Protein AF-A0A1A8CKB3-F1 (afdb_monomer_lite)

Organism: Nothobranchius kadleci (NCBI:txid1051664)

Foldseek 3Di:
DDDPPPVDDPPPDQDWDDPPVDVLATKGQDPFLQGRMDHDDDDDPPDDDDDDDDDDDPPPDPDPAAELLCQVPPDDAQAAPVGFGAAQCPDPVNVVVCVPPDFQPPRDRGTRHFHDRNSPNNHTWGWGQDPNDIDIGHHPGGHDDDDLQDDPPPPDDDDDDDPPPDPQDQPDDCVVCNCQRVFAHADDFDQDDPDDDQVNDKDKFLDFFPVDDPPPRIDIWGFDDKAQDNPQDSRGDRPRRGIGTHTPDDDDDDPSGDHHHDDDSVRCSVQLDFPAWDKDKDQDDPDDDPDPPSPDGHRGMDMDTGTRDDPVVVVVVPD

Radius of gyration: 25.33 Å; chains: 1; bounding box: 57×71×56 Å

InterPro domains:
  IPR000001 Kringle [PF00051] (3-45)
  IPR000001 Kringle [PF00051] (65-144)
  IPR000001 Kringle [PS50070] (1-45)
  IPR000001 Kringle [PS50070] (64-144)
  IPR000001 Kringle [SM00130] (1-47)
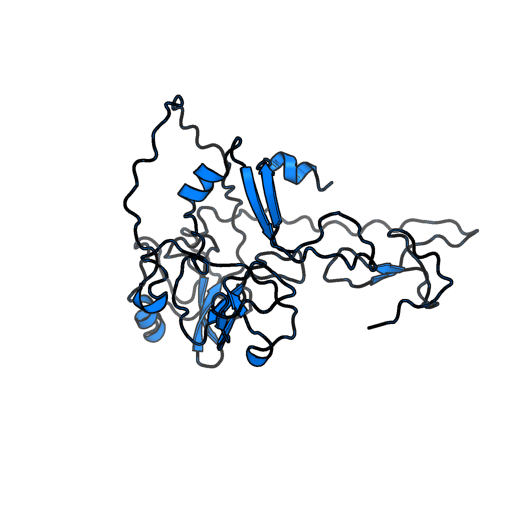  IPR000001 Kringle [SM00130] (63-146)
  IPR000001 Kringle [cd00108] (64-145)
  IPR001254 Serine proteases, trypsin domain [PF00089] (200-317)
  IPR001254 Serine proteases, trypsin domain [PS50240] (109-319)
  IPR001254 Serine proteases, trypsin domain [SM00020] (79-317)
  IPR003966 Prothrombin/thrombin [PR01505] (189-213)
  IPR003966 Prothrombin/thrombin [PR01505] (274-291)
  IPR009003 Peptidase S1, PA clan [SSF50494] (197-317)
  IPR013806 Kringle-like fold [SSF57440] (7-55)
  IPR013806 Kringle-like fold [SSF57440] (63-150)
  IPR018056 Kringle, conserved site [PS00021] (15-28)
  IPR038178 Kringle superfamily [G3DSA:2.40.20.10] (1-52)
  IPR038178 Kringle superfamily [G3DSA:2.40.20.10] (53-151)
  IPR051659 Serine Protease S1 Domain-Containing Protein [PTHR24254] (193-318)

Secondary structure (DSSP, 8-state):
------TT----TT--B-TT--TT--EEE-S-TT-SEEE--PPPTTS---PPPPPPP-------PBSGGGTT------B-TTSPBPPPTTSHHHHHHHTTS---TTS---TT--B-TT--TT--EEEEEETTEEEEEE----BPP--TT----------------------S-TTTTTTTTTSS---------TT--GGG-EEEES-SBTTS--TTT-EEEEEEEEEE-TT-BTTTT-BT--EEEEESSPPPP-SSS-PPPPPPHHHHHHHTSBTBEEEEEES--SS----TT-----SB-EEEEEE---HHHHHHTT-

Sequence (319 aa):
YFNTSAADSNLQENFCRNPDKHPGGPWCFTTDPTVQRETCRVPKCGEDFVPTTLAPERTRAATTCLTSYGVDYTGDKSETMNGYTCLSWSSPEVVALSKDKEFIPEVTLTGSKCRNPDNDPEGPWCFVDVSGNITVDYCDLELCEDPLTGDEETNSQGTERSVQVQNKKLFFSPRSFGQGESGEYSEGSVKLPENFTINDILVRLGKHNRAKFERGIEKIVAIDEIIIHPKYNWKENLNRDVALLHMKRPVTFSNEIHPVCLPSKQVARTLMTNGFKGRVTGWGNLQETWNPAARNLPTVLQQIHLPIVDQEICRQSTS

pLDDT: mean 75.52, std 18.34, range [30.2, 97.56]

Structure (mmCIF, N/CA/C/O backbone):
data_AF-A0A1A8CKB3-F1
#
_entry.id   AF-A0A1A8CKB3-F1
#
loop_
_atom_site.group_PDB
_atom_site.id
_atom_site.type_symbol
_atom_site.label_atom_id
_atom_site.label_alt_id
_atom_site.label_comp_id
_atom_site.label_asym_id
_atom_site.label_entity_id
_atom_site.label_seq_id
_atom_site.pdbx_PDB_ins_code
_atom_site.Cartn_x
_atom_site.Cartn_y
_atom_site.Cartn_z
_atom_site.occupancy
_atom_site.B_iso_or_equiv
_atom_site.auth_seq_id
_atom_site.auth_comp_id
_atom_site.auth_asym_id
_atom_site.auth_atom_id
_atom_site.pdbx_PDB_model_num
ATOM 1 N N . TYR A 1 1 ? 3.635 21.607 -18.354 1.00 30.20 1 TYR A N 1
ATOM 2 C CA . TYR A 1 1 ? 4.581 21.069 -19.350 1.00 30.20 1 TYR A CA 1
ATOM 3 C C . TYR A 1 1 ? 5.316 22.226 -20.004 1.00 30.20 1 TYR A C 1
ATOM 5 O O . TYR A 1 1 ? 4.714 22.919 -20.813 1.00 30.20 1 TYR A O 1
ATOM 13 N N . PHE A 1 2 ? 6.568 22.488 -19.620 1.00 33.78 2 PHE A N 1
ATOM 14 C CA . PHE A 1 2 ? 7.412 23.460 -20.320 1.00 33.78 2 PHE A CA 1
ATOM 15 C C . PHE A 1 2 ? 8.415 22.720 -21.199 1.00 33.78 2 PHE A C 1
ATOM 17 O O . PHE A 1 2 ? 9.020 21.733 -20.790 1.00 33.78 2 PHE A O 1
ATOM 24 N N . ASN A 1 3 ? 8.503 23.191 -22.436 1.00 32.69 3 ASN A N 1
ATOM 25 C CA . ASN A 1 3 ? 9.329 22.660 -23.501 1.00 32.69 3 ASN A CA 1
ATOM 26 C C . ASN A 1 3 ? 10.797 22.989 -23.186 1.00 32.69 3 ASN A C 1
ATOM 28 O O . ASN A 1 3 ? 11.167 24.159 -23.157 1.00 32.69 3 ASN A O 1
ATOM 32 N N . THR A 1 4 ? 11.634 21.978 -22.948 1.00 42.06 4 THR A N 1
ATOM 33 C CA . THR A 1 4 ? 13.089 22.109 -22.720 1.00 42.06 4 THR A CA 1
ATOM 34 C C . THR A 1 4 ? 13.864 22.513 -23.982 1.00 42.06 4 THR A C 1
ATOM 36 O O . THR A 1 4 ? 15.086 22.426 -24.033 1.00 42.06 4 THR A O 1
ATOM 39 N N . SER A 1 5 ? 13.178 23.002 -25.013 1.00 44.00 5 SER A N 1
ATOM 40 C CA . SER A 1 5 ? 13.757 23.440 -26.278 1.00 44.00 5 SER A CA 1
ATOM 41 C C . SER A 1 5 ? 14.287 24.881 -26.225 1.00 44.00 5 SER A C 1
ATOM 43 O O . SER A 1 5 ? 14.020 25.670 -27.131 1.00 44.00 5 SER A O 1
ATOM 45 N N . ALA A 1 6 ? 15.035 25.241 -25.182 1.00 48.09 6 ALA A N 1
ATOM 46 C CA . ALA A 1 6 ? 15.972 26.356 -25.273 1.00 48.09 6 ALA A CA 1
ATOM 47 C C . ALA A 1 6 ? 17.317 25.758 -25.699 1.00 48.09 6 ALA A C 1
ATOM 49 O O . ALA A 1 6 ? 18.083 25.265 -24.877 1.00 48.09 6 ALA A O 1
ATOM 50 N N . ALA A 1 7 ? 17.561 25.745 -27.009 1.00 49.09 7 ALA A N 1
ATOM 51 C CA . ALA A 1 7 ? 18.695 25.097 -27.672 1.00 49.09 7 ALA A CA 1
ATOM 52 C C . ALA A 1 7 ? 20.078 25.721 -27.364 1.00 49.09 7 ALA A C 1
ATOM 54 O O . ALA A 1 7 ? 20.994 25.573 -28.164 1.00 49.09 7 ALA A O 1
ATOM 55 N N . ASP A 1 8 ? 20.236 26.407 -26.229 1.00 48.31 8 ASP A N 1
ATOM 56 C CA . ASP A 1 8 ? 21.469 27.122 -25.871 1.00 48.31 8 ASP A CA 1
ATOM 57 C C . ASP A 1 8 ? 21.779 27.135 -24.360 1.00 48.31 8 ASP A C 1
ATOM 59 O O . ASP A 1 8 ? 22.651 27.860 -23.885 1.00 48.31 8 ASP A O 1
ATOM 63 N N . SER A 1 9 ? 21.065 26.347 -23.550 1.00 52.78 9 SER A N 1
ATOM 64 C CA . SER A 1 9 ? 21.311 26.307 -22.107 1.00 52.78 9 SER A CA 1
ATOM 65 C C . SER A 1 9 ? 22.156 25.089 -21.736 1.00 52.78 9 SER A C 1
ATOM 67 O O . SER A 1 9 ? 21.691 23.955 -21.839 1.00 52.78 9 SER A O 1
ATOM 69 N N . ASN A 1 10 ? 23.383 25.337 -21.270 1.00 62.38 10 ASN A N 1
ATOM 70 C CA . ASN A 1 10 ? 24.303 24.379 -20.644 1.00 62.38 10 ASN A CA 1
ATOM 71 C C . ASN A 1 10 ? 23.732 23.836 -19.305 1.00 62.38 10 ASN A C 1
ATOM 73 O O . ASN A 1 10 ? 24.238 24.115 -18.211 1.00 62.38 10 ASN A O 1
ATOM 77 N N . LEU A 1 11 ? 22.597 23.134 -19.395 1.00 68.75 11 LEU A N 1
ATOM 78 C CA . LEU A 1 11 ? 21.864 22.484 -18.305 1.00 68.75 11 LEU A CA 1
ATOM 79 C C . LEU A 1 11 ? 22.366 21.046 -18.157 1.00 68.75 11 LEU A C 1
ATOM 81 O O . LEU A 1 11 ? 21.654 20.088 -18.446 1.00 68.75 11 LEU A O 1
ATOM 85 N N . GLN A 1 12 ? 23.636 20.919 -17.788 1.00 72.12 12 GLN A N 1
ATOM 86 C CA . GLN A 1 12 ? 24.260 19.644 -17.450 1.00 72.12 12 GLN A CA 1
ATOM 87 C C . GLN A 1 12 ? 24.335 19.496 -15.928 1.00 72.12 12 GLN A C 1
ATOM 89 O O . GLN A 1 12 ? 24.527 20.492 -15.223 1.00 72.12 12 GLN A O 1
ATOM 94 N N . GLU A 1 13 ? 24.219 18.253 -15.457 1.00 77.75 13 GLU A N 1
ATOM 95 C CA . GLU A 1 13 ? 24.222 17.866 -14.040 1.00 77.75 13 GLU A CA 1
ATOM 96 C C . GLU A 1 13 ? 23.081 18.496 -13.210 1.00 77.75 13 GLU A C 1
ATOM 98 O O . GLU A 1 13 ? 22.087 18.989 -13.742 1.00 77.75 13 GLU A O 1
ATOM 103 N N . ASN A 1 14 ? 23.204 18.461 -11.882 1.00 80.19 14 ASN A N 1
ATOM 104 C CA . ASN A 1 14 ? 22.242 18.988 -10.908 1.00 80.19 14 ASN A CA 1
ATOM 105 C C . ASN A 1 14 ? 22.563 20.424 -10.444 1.00 80.19 14 ASN A C 1
ATOM 107 O O . ASN A 1 14 ? 22.142 20.853 -9.368 1.00 80.19 14 ASN A O 1
ATOM 111 N N . PHE A 1 15 ? 23.333 21.182 -11.226 1.00 83.00 15 PHE A N 1
ATOM 112 C CA . PHE A 1 15 ? 23.763 22.517 -10.827 1.00 83.00 15 PHE A CA 1
ATOM 113 C C . PHE A 1 15 ? 22.649 23.567 -10.942 1.00 83.00 15 PHE A C 1
ATOM 115 O O . PHE A 1 15 ? 21.838 23.558 -11.867 1.00 83.00 15 PHE A O 1
ATOM 122 N N . CYS A 1 16 ? 22.697 24.570 -10.067 1.00 84.88 16 CYS A N 1
ATOM 123 C CA . CYS A 1 16 ? 21.807 25.726 -10.119 1.00 84.88 16 CYS A CA 1
ATOM 124 C C . CYS A 1 16 ? 22.004 26.554 -11.393 1.00 84.88 16 CYS A C 1
ATOM 126 O O . CYS A 1 16 ? 23.134 26.891 -11.769 1.00 84.88 16 CYS A O 1
ATOM 128 N N . ARG A 1 17 ? 20.906 26.915 -12.057 1.00 87.44 17 ARG A N 1
ATOM 129 C CA . ARG A 1 17 ? 20.902 27.679 -13.314 1.00 87.44 17 ARG A CA 1
ATOM 130 C C . ARG A 1 17 ? 19.753 28.681 -13.313 1.00 87.44 17 ARG A C 1
ATOM 132 O O . ARG A 1 17 ? 18.830 28.5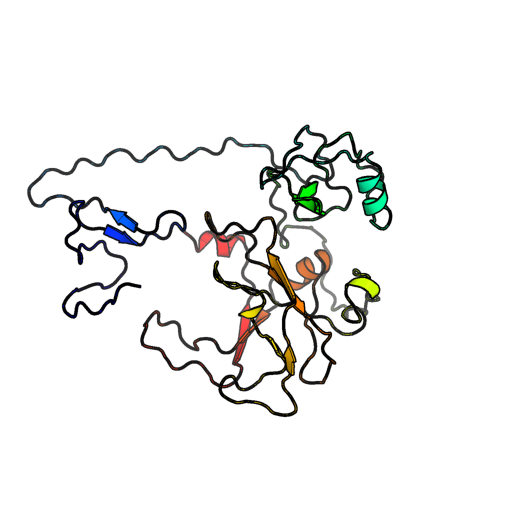70 -12.520 1.00 87.44 17 ARG A O 1
ATOM 139 N N . ASN A 1 18 ? 19.812 29.677 -14.193 1.00 86.75 18 ASN A N 1
ATOM 140 C CA . ASN A 1 18 ? 18.731 30.655 -14.344 1.00 86.75 18 ASN A CA 1
ATOM 141 C C . ASN A 1 18 ? 18.256 30.770 -15.806 1.00 86.75 18 ASN A C 1
ATOM 143 O O . ASN A 1 18 ? 18.416 31.829 -16.418 1.00 86.75 18 ASN A O 1
ATOM 147 N N . PRO A 1 19 ? 17.748 29.680 -16.415 1.00 84.62 19 PRO A N 1
ATOM 148 C CA . PRO A 1 19 ? 17.374 29.682 -17.831 1.00 84.62 19 PRO A CA 1
ATOM 149 C C . PRO A 1 19 ? 16.165 30.584 -18.135 1.00 84.62 19 PRO A C 1
ATOM 151 O O . PRO A 1 19 ? 16.026 31.066 -19.255 1.00 84.62 19 PRO A O 1
ATOM 154 N N . ASP A 1 20 ? 15.308 30.842 -17.145 1.00 82.69 20 ASP A N 1
ATOM 155 C CA . ASP A 1 20 ? 14.079 31.637 -17.246 1.00 82.69 20 ASP A CA 1
ATOM 156 C C . ASP A 1 20 ? 14.255 33.104 -16.814 1.00 82.69 20 ASP A C 1
ATOM 158 O O . ASP A 1 20 ? 13.278 33.851 -16.781 1.00 82.69 20 ASP A O 1
ATOM 162 N N . LYS A 1 21 ? 15.489 33.541 -16.513 1.00 82.25 21 LYS A N 1
ATOM 163 C CA . LYS A 1 21 ? 15.796 34.890 -15.994 1.00 82.25 21 LYS A CA 1
ATOM 164 C C . LYS A 1 21 ? 14.960 35.239 -14.754 1.00 82.25 21 LYS A C 1
ATOM 166 O O . LYS A 1 21 ? 14.527 36.379 -14.582 1.00 82.25 21 LYS A O 1
ATOM 171 N N . HIS A 1 22 ? 14.749 34.255 -13.884 1.00 82.06 22 HIS A N 1
ATOM 172 C CA . HIS A 1 22 ? 14.058 34.407 -12.618 1.00 82.06 22 HIS A CA 1
ATOM 173 C C . HIS A 1 22 ? 14.698 35.529 -11.774 1.00 82.06 22 HIS A C 1
ATOM 175 O O . HIS A 1 22 ? 15.926 35.550 -11.610 1.00 82.06 22 HIS A O 1
ATOM 181 N N . PRO A 1 23 ? 13.898 36.457 -11.209 1.00 79.94 23 PRO A N 1
ATOM 182 C CA . PRO A 1 23 ? 14.408 37.622 -10.479 1.00 79.94 23 PRO A CA 1
ATOM 183 C C . PRO A 1 23 ? 15.108 37.251 -9.164 1.00 79.94 23 PRO A C 1
ATOM 185 O O . PRO A 1 23 ? 15.956 37.997 -8.689 1.00 79.94 23 PRO A O 1
ATOM 188 N N . GLY A 1 24 ? 14.788 36.083 -8.597 1.00 77.31 24 GLY A N 1
ATOM 189 C CA . GLY A 1 24 ? 15.434 35.542 -7.395 1.00 77.31 24 GLY A CA 1
ATOM 190 C C . GLY A 1 24 ? 16.819 34.923 -7.626 1.00 77.31 24 GLY A C 1
ATOM 191 O O . GLY A 1 24 ? 17.408 34.417 -6.679 1.00 77.31 24 GLY A O 1
ATOM 192 N N . GLY A 1 25 ? 17.342 34.946 -8.857 1.00 84.00 25 GLY A N 1
ATOM 193 C CA . GLY A 1 25 ? 18.637 34.355 -9.202 1.00 84.00 25 GLY A CA 1
ATOM 194 C C . GLY A 1 25 ? 18.557 32.882 -9.634 1.00 84.00 25 GLY A C 1
ATOM 195 O O . GLY A 1 25 ? 17.467 32.389 -9.934 1.00 84.00 25 GLY A O 1
ATOM 196 N N . PRO A 1 26 ? 19.710 32.189 -9.734 1.00 87.31 26 PRO A N 1
ATOM 197 C CA . PRO A 1 26 ? 19.777 30.779 -10.118 1.00 87.31 26 PRO A CA 1
ATOM 198 C C . PRO A 1 26 ? 18.984 29.882 -9.175 1.00 87.31 26 PRO A C 1
ATOM 200 O O . PRO A 1 26 ? 18.954 30.119 -7.974 1.00 87.31 26 PRO A O 1
ATOM 203 N N . TRP A 1 27 ? 18.386 28.828 -9.711 1.00 88.94 27 TRP A N 1
ATOM 204 C CA . TRP A 1 27 ? 17.589 27.853 -8.976 1.00 88.94 27 TRP A CA 1
ATOM 205 C C . TRP A 1 27 ? 17.866 26.442 -9.501 1.00 88.94 27 TRP A C 1
ATOM 207 O O . TRP A 1 27 ? 18.466 26.264 -10.567 1.00 88.94 27 TRP A O 1
ATOM 217 N N . CYS A 1 28 ? 17.450 25.434 -8.746 1.00 87.56 28 CYS A N 1
ATOM 218 C CA . CYS A 1 28 ? 17.439 24.042 -9.185 1.00 87.56 28 CYS A CA 1
ATOM 219 C C . CYS A 1 28 ? 16.126 23.367 -8.775 1.00 87.56 28 CYS A C 1
ATOM 221 O O . CYS A 1 28 ? 15.381 23.874 -7.932 1.00 87.56 28 CYS A O 1
ATOM 223 N N . PHE A 1 29 ? 15.826 22.235 -9.411 1.00 85.06 29 PHE A N 1
ATOM 224 C CA . PHE A 1 29 ? 14.832 21.309 -8.876 1.00 85.06 29 PHE A CA 1
ATOM 225 C C . PHE A 1 29 ? 15.413 20.649 -7.629 1.00 85.06 29 PHE A C 1
ATOM 227 O O . PHE A 1 29 ? 16.604 20.329 -7.610 1.00 85.06 29 PHE A O 1
ATOM 234 N N . THR A 1 30 ? 14.590 20.465 -6.603 1.00 78.06 30 THR A N 1
ATOM 235 C CA . THR A 1 30 ? 15.041 19.821 -5.368 1.00 78.06 30 THR A CA 1
ATOM 236 C C . THR A 1 30 ? 14.727 18.325 -5.395 1.00 78.06 30 THR A C 1
ATOM 238 O O . THR A 1 30 ? 13.921 17.856 -6.202 1.00 78.06 30 THR A O 1
ATOM 241 N N . THR A 1 31 ? 15.389 17.566 -4.525 1.00 71.69 31 THR A N 1
ATOM 242 C CA . THR A 1 31 ? 15.053 16.163 -4.247 1.00 71.69 31 THR A CA 1
ATOM 243 C C . THR A 1 31 ? 13.911 16.022 -3.239 1.00 71.69 31 THR A C 1
ATOM 245 O O . THR A 1 31 ? 13.413 14.916 -3.053 1.00 71.69 31 THR A O 1
ATOM 248 N N . ASP A 1 32 ? 13.507 17.116 -2.584 1.00 69.31 32 ASP A N 1
ATOM 249 C CA . ASP A 1 32 ? 12.378 17.159 -1.658 1.00 69.31 32 ASP A CA 1
ATOM 250 C C . ASP A 1 32 ? 11.060 17.156 -2.464 1.00 69.31 32 ASP A C 1
ATOM 252 O O . ASP A 1 32 ? 10.826 18.076 -3.259 1.00 69.31 32 ASP A O 1
ATOM 256 N N . PRO A 1 33 ? 10.174 16.153 -2.286 1.00 62.22 33 PRO A N 1
ATOM 257 C CA . PRO A 1 33 ? 8.926 16.070 -3.044 1.00 62.22 33 PRO A CA 1
ATOM 258 C C . PRO A 1 33 ? 7.969 17.238 -2.762 1.00 62.22 33 PRO A C 1
ATOM 260 O O . PRO A 1 33 ? 7.096 17.528 -3.584 1.00 62.22 33 PRO A O 1
ATOM 263 N N . THR A 1 34 ? 8.122 17.923 -1.625 1.00 63.44 34 THR A N 1
ATOM 264 C CA . THR A 1 34 ? 7.306 19.083 -1.248 1.00 63.44 34 THR A CA 1
ATOM 265 C C . THR A 1 34 ? 7.773 20.382 -1.899 1.00 63.44 34 THR A C 1
ATOM 267 O O . THR A 1 34 ? 6.978 21.315 -2.047 1.00 63.44 34 THR A O 1
ATOM 270 N N . VAL A 1 35 ? 9.036 20.451 -2.336 1.00 72.62 35 VAL A N 1
ATOM 271 C CA . VAL A 1 35 ? 9.644 21.663 -2.891 1.00 72.62 35 VAL A CA 1
ATOM 272 C C . VAL A 1 35 ? 10.070 21.414 -4.328 1.00 72.62 35 VAL A C 1
ATOM 274 O O . VAL A 1 35 ? 11.171 20.966 -4.624 1.00 72.62 35 VAL A O 1
ATOM 277 N N . GLN A 1 36 ? 9.210 21.781 -5.275 1.00 76.31 36 GLN A N 1
ATOM 278 C CA . GLN A 1 36 ? 9.502 21.548 -6.690 1.00 76.31 36 GLN A CA 1
ATOM 279 C C . GLN A 1 36 ? 10.800 22.234 -7.152 1.00 76.31 36 GLN A C 1
ATOM 281 O O . GLN A 1 36 ? 11.574 21.654 -7.908 1.00 76.31 36 GLN A O 1
ATOM 286 N N . ARG A 1 37 ? 11.039 23.476 -6.726 1.00 83.00 37 ARG A N 1
ATOM 287 C CA . ARG A 1 37 ? 12.249 24.236 -7.055 1.00 83.00 37 ARG A CA 1
ATOM 288 C C . ARG A 1 37 ? 12.597 25.200 -5.935 1.00 83.00 37 ARG A C 1
ATOM 290 O O . ARG A 1 37 ? 11.697 25.783 -5.333 1.00 83.00 37 ARG A O 1
ATOM 297 N N . GLU A 1 38 ? 13.884 25.427 -5.733 1.00 85.31 38 GLU A N 1
ATOM 298 C CA . GLU A 1 38 ? 14.389 26.394 -4.761 1.00 85.31 38 GLU A CA 1
ATOM 299 C C . GLU A 1 38 ? 15.487 27.261 -5.387 1.00 85.31 38 GLU A C 1
ATOM 301 O O . GLU A 1 38 ? 16.265 26.808 -6.232 1.00 85.31 38 GLU A O 1
ATOM 306 N N . THR A 1 39 ? 15.535 28.540 -5.004 1.00 85.25 39 THR A N 1
ATOM 307 C CA . THR A 1 39 ? 16.610 29.451 -5.408 1.00 85.25 39 THR A CA 1
ATOM 308 C C . THR A 1 39 ? 17.901 29.110 -4.684 1.00 85.25 39 THR A C 1
ATOM 310 O O . THR A 1 39 ? 17.929 28.971 -3.464 1.00 85.25 39 THR A O 1
ATOM 313 N N . CYS A 1 40 ? 18.994 29.070 -5.425 1.00 83.00 40 CYS A N 1
ATOM 314 C CA . CYS A 1 40 ? 20.302 28.773 -4.889 1.00 83.00 40 CYS A CA 1
ATOM 315 C C . CYS A 1 40 ? 21.000 30.022 -4.368 1.00 83.00 40 CYS A C 1
ATOM 317 O O . CYS A 1 40 ? 20.944 31.103 -4.958 1.00 83.00 40 CYS A O 1
ATOM 319 N N . ARG A 1 41 ? 21.756 29.841 -3.287 1.00 80.12 41 ARG A N 1
ATOM 320 C CA . ARG A 1 41 ? 22.626 30.879 -2.738 1.00 80.12 41 ARG A CA 1
ATOM 321 C C . ARG A 1 41 ? 23.927 30.916 -3.527 1.00 80.12 41 ARG A C 1
ATOM 323 O O . ARG A 1 41 ? 24.891 30.241 -3.186 1.00 80.12 41 ARG A O 1
ATOM 330 N N . VAL A 1 42 ? 23.936 31.695 -4.601 1.00 77.12 42 VAL A N 1
ATOM 331 C CA . VAL A 1 42 ? 25.141 31.935 -5.401 1.00 77.12 42 VAL A CA 1
ATOM 332 C C . VAL A 1 42 ? 25.737 33.282 -4.983 1.00 77.12 42 VAL A C 1
ATOM 334 O O . VAL A 1 42 ? 25.025 34.288 -5.060 1.00 77.12 42 VAL A O 1
ATOM 337 N N . PRO A 1 43 ? 27.006 33.333 -4.533 1.00 75.56 43 PRO A N 1
ATOM 338 C CA . PRO A 1 43 ? 27.680 34.592 -4.240 1.00 75.56 43 PRO A CA 1
ATOM 339 C C . PRO A 1 43 ? 27.645 35.517 -5.454 1.00 75.56 43 PRO A C 1
ATOM 341 O O . PRO A 1 43 ? 27.877 35.081 -6.586 1.00 75.56 43 PRO A O 1
ATOM 344 N N . LYS A 1 44 ? 27.378 36.803 -5.230 1.00 78.25 44 LYS A N 1
ATOM 345 C CA . LYS A 1 44 ? 27.544 37.795 -6.290 1.00 78.25 44 LYS A CA 1
ATOM 346 C C . LYS A 1 44 ? 29.034 38.018 -6.513 1.00 78.25 44 LYS A C 1
ATOM 348 O O . LYS A 1 44 ? 29.795 38.189 -5.564 1.00 78.25 44 LYS A O 1
ATOM 353 N N . CYS A 1 45 ? 29.456 37.995 -7.772 1.00 80.38 45 CYS A N 1
ATOM 354 C CA . CYS A 1 45 ? 30.855 38.202 -8.123 1.00 80.38 45 CYS A CA 1
ATOM 355 C C . CYS A 1 45 ? 31.340 39.559 -7.589 1.00 80.38 45 CYS A C 1
ATOM 357 O O . CYS A 1 45 ? 30.781 40.590 -7.955 1.00 80.38 45 CYS A O 1
ATOM 359 N N . GLY A 1 46 ? 32.393 39.551 -6.768 1.00 73.94 46 GLY A N 1
ATOM 360 C CA . GLY A 1 46 ? 32.997 40.765 -6.209 1.00 73.94 46 GLY A CA 1
ATOM 361 C C . GLY A 1 46 ? 32.406 41.251 -4.881 1.00 73.94 46 GLY A C 1
ATOM 362 O O . GLY A 1 46 ? 32.808 42.316 -4.425 1.00 73.94 46 GLY A O 1
ATOM 363 N N . GLU A 1 47 ? 31.497 40.496 -4.256 1.00 78.81 47 GLU A N 1
ATOM 364 C CA . GLU A 1 47 ? 30.965 40.785 -2.916 1.00 78.81 47 GLU A CA 1
ATOM 365 C C . GLU A 1 47 ? 31.390 39.706 -1.903 1.00 78.81 47 GLU A C 1
ATOM 367 O O . GLU A 1 47 ? 31.487 38.523 -2.243 1.00 78.81 47 GLU A O 1
ATOM 372 N N . ASP A 1 48 ? 31.619 40.107 -0.648 1.00 64.38 48 ASP A N 1
ATOM 373 C CA . ASP A 1 48 ? 31.931 39.186 0.449 1.00 64.38 48 ASP A CA 1
ATOM 374 C C . ASP A 1 48 ? 30.702 38.333 0.812 1.00 64.38 48 ASP A C 1
ATOM 376 O O . ASP A 1 48 ? 29.606 38.843 1.055 1.00 64.38 48 ASP A O 1
ATOM 380 N N . PHE A 1 49 ? 30.879 37.009 0.864 1.00 60.38 49 PHE A N 1
ATOM 381 C CA . PHE A 1 49 ? 29.810 36.056 1.169 1.00 60.38 49 PHE A CA 1
ATOM 382 C C . PHE A 1 49 ? 29.802 35.686 2.657 1.00 60.38 49 PHE A C 1
ATOM 384 O O . PHE A 1 49 ? 30.749 35.080 3.155 1.00 60.38 49 PHE A O 1
ATOM 391 N N . VAL A 1 50 ? 28.705 35.991 3.358 1.00 56.75 50 VAL A N 1
ATOM 392 C CA . VAL A 1 50 ? 28.468 35.548 4.743 1.00 56.75 50 VAL A CA 1
ATOM 393 C C . VAL A 1 50 ? 27.399 34.448 4.735 1.00 56.75 50 VAL A C 1
ATOM 395 O O . VAL A 1 50 ? 26.247 34.733 4.397 1.00 56.75 50 VAL A O 1
ATOM 398 N N . PRO A 1 51 ? 27.721 33.191 5.096 1.00 53.97 51 PRO A N 1
ATOM 399 C CA . PRO A 1 51 ? 26.719 32.136 5.174 1.00 53.97 51 PRO A CA 1
ATOM 400 C C . PRO A 1 51 ? 25.740 32.423 6.318 1.00 53.97 51 PRO A C 1
ATOM 402 O O . PRO A 1 51 ? 26.148 32.601 7.464 1.00 53.97 51 PRO A O 1
ATOM 405 N N . THR A 1 52 ? 24.436 32.434 6.038 1.00 50.25 52 THR A N 1
ATOM 406 C CA . THR A 1 52 ? 23.423 32.393 7.101 1.00 50.25 52 THR A CA 1
ATOM 407 C C . THR A 1 52 ? 23.459 31.013 7.748 1.00 50.25 52 THR A C 1
ATOM 409 O O . THR A 1 52 ? 23.384 30.006 7.038 1.00 50.25 52 THR A O 1
ATOM 412 N N . THR A 1 53 ? 23.569 30.980 9.076 1.00 52.78 53 THR A N 1
ATOM 413 C CA . THR A 1 53 ? 23.511 29.770 9.904 1.00 52.78 53 THR A CA 1
ATOM 414 C C . THR A 1 53 ? 22.336 28.894 9.491 1.00 52.78 53 THR A C 1
ATOM 416 O O . THR A 1 53 ? 21.211 29.385 9.366 1.00 52.78 53 THR A O 1
ATOM 419 N N . LEU A 1 54 ? 22.630 27.614 9.252 1.00 51.34 54 LEU A N 1
ATOM 420 C CA . LEU A 1 54 ? 21.652 26.574 8.951 1.00 51.34 54 LEU A CA 1
ATOM 421 C C . LEU A 1 54 ? 20.515 26.634 9.978 1.00 51.34 54 LEU A C 1
ATOM 423 O O . LEU A 1 54 ? 20.761 26.844 11.169 1.00 51.34 54 LEU A O 1
ATOM 427 N N . ALA A 1 55 ? 19.277 26.488 9.503 1.00 48.81 55 ALA A N 1
ATOM 428 C CA . ALA A 1 55 ? 18.143 26.302 10.393 1.00 48.81 55 ALA A CA 1
ATOM 429 C C . ALA A 1 55 ? 18.455 25.110 11.313 1.00 48.81 55 ALA A C 1
ATOM 431 O O . ALA A 1 55 ? 18.998 24.115 10.826 1.00 48.81 55 ALA A O 1
ATOM 432 N N . PRO A 1 56 ? 18.170 25.203 12.622 1.00 40.59 56 PRO A N 1
ATOM 433 C CA . PRO A 1 56 ? 18.365 24.072 13.509 1.00 40.59 56 PRO A CA 1
ATOM 434 C C . PRO A 1 56 ? 17.572 22.888 12.958 1.00 40.59 56 PRO A C 1
ATOM 436 O O . PRO A 1 56 ? 16.384 23.025 12.647 1.00 40.59 56 PRO A O 1
ATOM 439 N N . GLU A 1 57 ? 18.234 21.739 12.824 1.00 41.28 57 GLU A N 1
ATOM 440 C CA . GLU A 1 57 ? 17.532 20.477 12.644 1.00 41.28 57 GLU A CA 1
ATOM 441 C C . GLU A 1 57 ? 16.456 20.388 13.723 1.00 41.28 57 GLU A C 1
ATOM 443 O O . GLU A 1 57 ? 16.708 20.662 14.903 1.00 41.28 57 GLU A O 1
ATOM 448 N N . ARG A 1 58 ? 15.236 20.018 13.322 1.00 33.84 58 ARG A N 1
ATOM 449 C CA . ARG A 1 58 ? 14.246 19.555 14.288 1.00 33.84 58 ARG A CA 1
ATOM 450 C C . ARG A 1 58 ? 14.851 18.325 14.950 1.00 33.84 58 ARG A C 1
ATOM 452 O O . ARG A 1 58 ? 14.797 17.235 14.389 1.00 33.84 58 ARG A O 1
ATOM 459 N N . THR A 1 59 ? 15.406 18.497 16.143 1.00 33.41 59 THR A N 1
ATOM 460 C CA . THR A 1 59 ? 15.626 17.396 17.066 1.00 33.41 59 THR A CA 1
ATOM 461 C C . THR A 1 59 ? 14.259 16.771 17.300 1.00 33.41 59 THR A C 1
ATOM 463 O O . THR A 1 59 ? 13.422 17.321 18.018 1.00 33.41 59 THR A O 1
ATOM 466 N N . ARG A 1 60 ? 13.987 15.649 16.618 1.00 44.56 60 ARG A N 1
ATOM 467 C CA . ARG A 1 60 ? 12.886 14.765 16.992 1.00 44.56 60 ARG A CA 1
ATOM 468 C C . ARG A 1 60 ? 13.124 14.452 18.462 1.00 44.56 60 ARG A C 1
ATOM 470 O O . ARG A 1 60 ? 14.137 13.848 18.813 1.00 44.56 60 ARG A O 1
ATOM 477 N N . ALA A 1 61 ? 12.259 14.979 19.325 1.00 40.47 61 ALA A N 1
ATOM 478 C CA . ALA A 1 61 ? 12.234 14.566 20.713 1.00 40.47 61 ALA A CA 1
ATOM 479 C C . ALA A 1 61 ? 12.132 13.040 20.702 1.00 40.47 61 ALA A C 1
ATOM 481 O O . ALA A 1 61 ? 11.366 12.496 19.911 1.00 40.47 61 ALA A O 1
ATOM 482 N N . ALA A 1 62 ? 12.948 12.366 21.508 1.00 44.88 62 ALA A N 1
ATOM 483 C CA . ALA A 1 62 ? 12.898 10.922 21.644 1.00 44.88 62 ALA A CA 1
ATOM 484 C C . ALA A 1 62 ? 11.535 10.533 22.236 1.00 44.88 62 ALA A C 1
ATOM 486 O O . ALA A 1 62 ? 11.379 10.456 23.455 1.00 44.88 62 ALA A O 1
ATOM 487 N N . THR A 1 63 ? 10.526 10.360 21.386 1.00 54.09 63 THR A N 1
ATOM 488 C CA . THR A 1 63 ? 9.300 9.676 21.761 1.00 54.09 63 THR A CA 1
ATOM 489 C C . THR A 1 63 ? 9.656 8.207 21.909 1.00 54.09 63 THR A C 1
ATOM 491 O O . THR A 1 63 ? 10.273 7.605 21.031 1.00 54.09 63 THR A O 1
ATOM 494 N N . THR A 1 64 ? 9.290 7.611 23.035 1.00 75.88 64 THR A N 1
ATOM 495 C CA . THR A 1 64 ? 9.289 6.159 23.172 1.00 75.88 64 THR A CA 1
ATOM 496 C C . THR A 1 64 ? 8.340 5.595 22.109 1.00 75.88 64 THR A C 1
ATOM 498 O O . THR A 1 64 ? 7.143 5.875 22.155 1.00 75.88 64 THR A O 1
ATOM 501 N N . CYS A 1 65 ? 8.866 4.868 21.125 1.00 85.69 65 CYS A N 1
ATOM 502 C CA . CYS A 1 65 ? 8.062 4.237 20.082 1.00 85.69 65 CYS A CA 1
ATOM 503 C C . CYS A 1 65 ? 7.238 3.065 20.649 1.00 85.69 65 CYS A C 1
ATOM 505 O O . CYS A 1 65 ? 7.596 2.472 21.670 1.00 85.69 65 CYS A O 1
ATOM 507 N N . LEU A 1 66 ? 6.125 2.726 19.996 1.00 88.94 66 LEU A N 1
ATOM 508 C CA . LEU A 1 66 ? 5.280 1.591 20.369 1.00 88.94 66 LEU A CA 1
ATOM 509 C C . LEU A 1 66 ? 5.860 0.292 19.803 1.00 88.94 66 LEU A C 1
ATOM 511 O O . LEU A 1 66 ? 6.052 0.157 18.592 1.00 88.94 66 LEU A O 1
ATOM 515 N N . THR A 1 67 ? 6.119 -0.679 20.670 1.00 88.62 67 THR A N 1
ATOM 516 C CA . THR A 1 67 ? 6.548 -2.024 20.269 1.00 88.62 67 THR A CA 1
ATOM 517 C C . THR A 1 67 ? 5.340 -2.878 19.880 1.00 88.62 67 THR A C 1
ATOM 519 O O . THR A 1 67 ? 4.194 -2.463 20.038 1.00 88.62 67 THR A O 1
ATOM 522 N N . SER A 1 68 ? 5.582 -4.075 19.332 1.00 87.00 68 SER A N 1
ATOM 523 C CA . SER A 1 68 ? 4.529 -5.071 19.049 1.00 87.00 68 SER A CA 1
ATOM 524 C C . SER A 1 68 ? 3.338 -4.506 18.264 1.00 87.00 68 SER A C 1
ATOM 526 O O . SER A 1 68 ? 2.185 -4.784 18.583 1.00 87.00 68 SER A O 1
ATOM 528 N N . TYR A 1 69 ? 3.616 -3.632 17.292 1.00 91.62 69 TYR A N 1
ATOM 529 C CA . TYR A 1 69 ? 2.608 -2.945 16.478 1.00 91.62 69 TYR 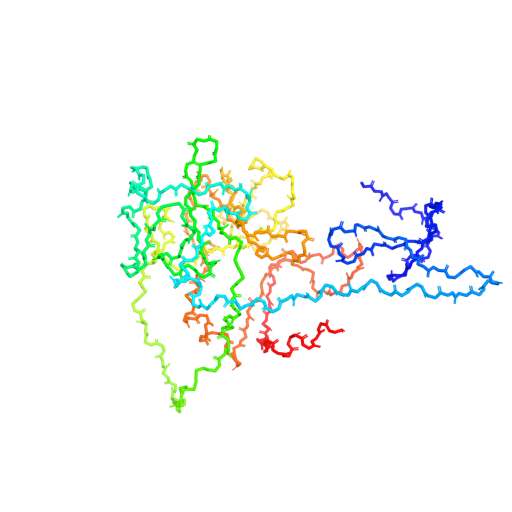A CA 1
ATOM 530 C C . TYR A 1 69 ? 1.545 -2.170 17.282 1.00 91.62 69 TYR A C 1
ATOM 532 O O . TYR A 1 69 ? 0.457 -1.891 16.784 1.00 91.62 69 TYR A O 1
ATOM 540 N N . GLY A 1 70 ? 1.833 -1.802 18.533 1.00 91.12 70 GLY A N 1
ATOM 541 C CA . GLY A 1 70 ? 0.903 -1.081 19.400 1.00 91.12 70 GLY A CA 1
ATOM 542 C C . GLY A 1 70 ? -0.301 -1.907 19.862 1.00 91.12 70 GLY A C 1
ATOM 543 O O . GLY A 1 70 ? -1.337 -1.326 20.181 1.00 91.12 70 GLY A O 1
ATOM 544 N N . VAL A 1 71 ? -0.197 -3.240 19.907 1.00 94.06 71 VAL A N 1
ATOM 545 C CA . VAL A 1 71 ? -1.234 -4.120 20.490 1.00 94.06 71 VAL A CA 1
ATOM 546 C C . VAL A 1 71 ? -1.518 -3.767 21.957 1.00 94.06 71 VAL A C 1
ATOM 548 O O . VAL A 1 71 ? -2.664 -3.789 22.399 1.00 94.06 71 VAL A O 1
ATOM 551 N N . ASP A 1 72 ? -0.487 -3.379 22.704 1.00 91.69 72 ASP A N 1
ATOM 552 C CA . ASP A 1 72 ? -0.551 -2.971 24.111 1.00 91.69 72 ASP A CA 1
ATOM 553 C C . ASP A 1 72 ? -0.865 -1.475 24.309 1.00 91.69 72 ASP A C 1
ATOM 555 O O . ASP A 1 72 ? -0.910 -0.978 25.439 1.00 91.69 72 ASP A O 1
ATOM 559 N N . TYR A 1 73 ? -1.115 -0.737 23.223 1.00 93.75 73 TYR A N 1
ATOM 560 C CA . TYR A 1 73 ? -1.406 0.686 23.291 1.00 93.75 73 TYR A CA 1
ATOM 561 C C . TYR A 1 73 ? -2.738 0.952 24.005 1.00 93.75 73 TYR A C 1
ATOM 563 O O . TYR A 1 73 ? -3.824 0.656 23.502 1.00 93.75 73 TYR A O 1
ATOM 571 N N . THR A 1 74 ? -2.658 1.595 25.170 1.00 93.06 74 THR A N 1
ATOM 572 C CA . THR A 1 74 ? -3.820 1.958 26.003 1.00 93.06 74 THR A CA 1
ATOM 573 C C . THR A 1 74 ? -4.119 3.458 26.024 1.00 93.06 74 THR A C 1
ATOM 575 O O . THR A 1 74 ? -5.023 3.894 26.735 1.00 93.06 74 THR A O 1
ATOM 578 N N . GLY A 1 75 ? -3.404 4.255 25.223 1.00 92.19 75 GLY A N 1
ATOM 579 C CA . GLY A 1 75 ? -3.531 5.711 25.211 1.00 92.19 75 GLY A CA 1
ATOM 580 C C . GLY A 1 75 ? -4.862 6.244 24.664 1.00 92.19 75 GLY A C 1
ATOM 581 O O . GLY A 1 75 ? -5.756 5.502 24.239 1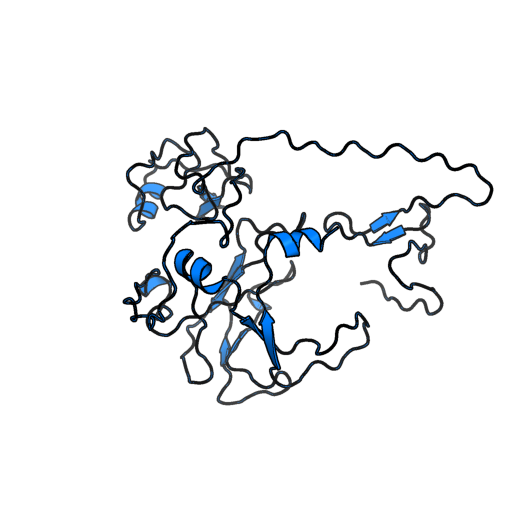.00 92.19 75 GLY A O 1
ATOM 582 N N . ASP A 1 76 ? -4.966 7.575 24.675 1.00 95.19 76 ASP A N 1
ATOM 583 C CA . ASP A 1 76 ? -6.205 8.328 24.459 1.00 95.19 76 ASP A CA 1
ATOM 584 C C . ASP A 1 76 ? -6.427 8.856 23.030 1.00 95.19 76 ASP A C 1
ATOM 586 O O . ASP A 1 76 ? -7.432 9.544 22.797 1.00 95.19 76 ASP A O 1
ATOM 590 N N . LYS A 1 77 ? -5.542 8.546 22.070 1.00 94.81 77 LYS A N 1
ATOM 591 C CA . LYS A 1 77 ? -5.697 8.963 20.665 1.00 94.81 77 LYS A CA 1
ATOM 592 C C . LYS A 1 77 ? -7.036 8.446 20.113 1.00 94.81 77 LYS A C 1
ATOM 594 O O . LYS A 1 77 ? -7.385 7.284 20.310 1.00 94.81 77 LYS A O 1
ATOM 599 N N . SER A 1 78 ? -7.797 9.333 19.474 1.00 96.81 78 SER A N 1
ATOM 600 C CA . SER A 1 78 ? -9.162 9.079 18.960 1.00 96.81 78 SER A CA 1
ATOM 601 C C . SER A 1 78 ? -9.423 9.764 17.611 1.00 96.81 78 SER A C 1
ATOM 603 O O . SER A 1 78 ? -10.565 9.973 17.209 1.00 96.81 78 SER A O 1
ATOM 605 N N . GLU A 1 79 ? -8.339 10.112 16.923 1.00 95.12 79 GLU A N 1
ATOM 606 C CA . GLU A 1 79 ? -8.336 10.746 15.609 1.00 95.12 79 GLU A CA 1
ATOM 607 C C . GLU A 1 79 ? -7.312 10.019 14.736 1.00 95.12 79 GLU A C 1
ATOM 609 O O . GLU A 1 79 ? -6.227 9.664 15.216 1.00 95.12 79 GLU A O 1
ATOM 614 N N . THR A 1 80 ? -7.660 9.777 13.478 1.00 92.06 80 THR A N 1
ATOM 615 C CA . THR A 1 80 ? -6.803 9.074 12.522 1.00 92.06 80 THR A CA 1
ATOM 616 C C . THR A 1 80 ? -5.792 10.014 11.874 1.00 92.06 80 THR A C 1
ATOM 618 O O . THR A 1 80 ? -5.848 11.232 12.041 1.00 92.06 80 THR A O 1
ATOM 621 N N . MET A 1 81 ? -4.837 9.467 11.124 1.00 85.81 81 MET A N 1
ATOM 622 C CA . MET A 1 81 ? -3.841 10.278 10.418 1.00 85.81 81 MET A CA 1
ATOM 623 C C . MET A 1 81 ? -4.446 11.179 9.332 1.00 85.81 81 MET A C 1
ATOM 625 O O . MET A 1 81 ? -3.881 12.223 9.019 1.00 85.81 81 MET A O 1
ATOM 629 N N . ASN A 1 82 ? -5.611 10.803 8.793 1.00 80.81 82 ASN A N 1
ATOM 630 C CA . ASN A 1 82 ? -6.363 11.607 7.829 1.00 80.81 82 ASN A CA 1
ATOM 631 C C . ASN A 1 82 ? -7.341 12.593 8.500 1.00 80.81 82 ASN A C 1
ATOM 633 O O . ASN A 1 82 ? -8.098 13.273 7.808 1.00 80.81 82 ASN A O 1
ATOM 637 N N . GLY A 1 83 ? -7.324 12.692 9.835 1.00 88.44 83 GLY A N 1
ATOM 638 C CA . GLY A 1 83 ? -8.139 13.634 10.606 1.00 88.44 83 GLY A CA 1
ATOM 639 C C . GLY A 1 83 ? -9.578 13.180 10.863 1.00 88.44 83 GLY A C 1
ATOM 640 O O . GLY A 1 83 ? -10.424 13.996 11.230 1.00 88.44 83 GLY A O 1
ATOM 641 N N . TYR A 1 84 ? -9.895 11.897 10.658 1.00 91.75 84 TYR A N 1
ATOM 642 C CA . TYR A 1 84 ? -11.223 11.369 10.960 1.00 91.75 84 TYR A CA 1
ATOM 643 C C . TYR A 1 84 ? -11.348 11.019 12.444 1.00 91.75 84 TYR A C 1
ATOM 645 O O . TYR A 1 84 ? -10.451 10.427 13.045 1.00 91.75 84 TYR A O 1
ATOM 653 N N . THR A 1 85 ? -12.495 11.348 13.038 1.00 96.19 85 THR A N 1
ATOM 654 C CA . THR A 1 85 ? -12.808 10.982 14.423 1.00 96.19 85 THR A CA 1
ATOM 655 C C . THR A 1 85 ? -13.221 9.517 14.504 1.00 96.19 85 THR A C 1
ATOM 657 O O . THR A 1 85 ? -14.111 9.074 13.776 1.00 96.19 85 THR A O 1
ATOM 660 N N . CYS A 1 86 ? -12.623 8.779 15.435 1.00 97.56 86 CYS A N 1
ATOM 661 C CA . CYS A 1 86 ? -12.958 7.382 15.667 1.00 97.56 86 CYS A CA 1
ATOM 662 C C . CYS A 1 86 ? -14.402 7.202 16.167 1.00 97.56 86 CYS A C 1
ATOM 664 O O . CYS A 1 86 ? -14.883 7.928 17.044 1.00 97.56 86 CYS A O 1
ATOM 666 N N . LEU A 1 87 ? -15.070 6.168 15.663 1.00 97.31 87 LEU A N 1
ATOM 667 C CA . LEU A 1 87 ? -16.345 5.673 16.170 1.00 97.31 87 LEU A CA 1
ATOM 668 C C . LEU A 1 87 ? -16.141 4.852 17.450 1.00 97.31 87 LEU A C 1
ATOM 670 O O . LEU A 1 87 ? -15.069 4.301 17.701 1.00 97.31 87 LEU A O 1
ATOM 674 N N . SER A 1 88 ? -17.186 4.773 18.276 1.00 97.31 88 SER A N 1
ATOM 675 C CA . SER A 1 88 ? -17.145 3.980 19.508 1.00 97.31 88 SER A CA 1
ATOM 676 C C . SER A 1 88 ? -17.143 2.485 19.195 1.00 97.31 88 SER A C 1
ATOM 678 O O . SER A 1 88 ? -18.036 2.008 18.499 1.00 97.31 88 SER A O 1
ATOM 680 N N . TRP A 1 89 ? -16.224 1.725 19.792 1.00 96.50 89 TRP A N 1
ATOM 681 C CA . TRP A 1 89 ? -16.157 0.264 19.653 1.00 96.50 89 TRP A CA 1
ATOM 682 C C . TRP A 1 89 ? -17.432 -0.455 20.109 1.00 96.50 89 TRP A C 1
ATOM 684 O O . TRP A 1 89 ? -17.737 -1.547 19.642 1.00 96.50 89 TRP A O 1
ATOM 694 N N . SER A 1 90 ? -18.189 0.168 21.014 1.00 95.75 90 SER A N 1
ATOM 695 C CA . SER A 1 90 ? -19.468 -0.335 21.521 1.00 95.75 90 SER A CA 1
ATOM 696 C C . SER A 1 90 ? -20.688 0.094 20.697 1.00 95.75 90 SER A C 1
ATOM 698 O O . SER A 1 90 ? -21.812 -0.230 21.085 1.00 95.75 90 SER A O 1
ATOM 700 N N . SER A 1 91 ? -20.512 0.844 19.601 1.00 96.62 91 SER A N 1
ATOM 701 C CA . SER A 1 91 ? -21.641 1.243 18.755 1.00 96.62 91 SER A CA 1
ATOM 702 C C . SER A 1 91 ? -22.230 0.021 18.030 1.00 96.62 91 SER A C 1
ATOM 704 O O . SER A 1 91 ? -21.480 -0.890 17.666 1.00 96.62 91 SER A O 1
ATOM 706 N N . PRO A 1 92 ? -23.555 -0.033 17.794 1.00 95.19 92 PRO A N 1
ATOM 707 C CA . PRO A 1 92 ? -24.184 -1.167 17.114 1.00 95.19 92 PRO A CA 1
ATOM 708 C C . PRO A 1 92 ? -23.577 -1.471 15.737 1.00 95.19 92 PRO A C 1
ATOM 710 O O . PRO A 1 92 ? -23.411 -2.635 15.376 1.00 95.19 92 PRO A O 1
ATOM 713 N N . GLU A 1 93 ? -23.225 -0.430 14.985 1.00 94.38 93 GLU A N 1
ATOM 714 C CA . GLU A 1 93 ? -22.633 -0.522 13.652 1.00 94.38 93 GLU A CA 1
ATOM 715 C C . GLU A 1 93 ? -21.234 -1.143 13.708 1.00 94.38 93 GLU A C 1
ATOM 717 O O . GLU A 1 93 ? -20.937 -2.080 12.965 1.00 94.38 93 GLU A O 1
ATOM 722 N N . VAL A 1 94 ? -20.391 -0.674 14.634 1.00 95.00 94 VAL A N 1
ATOM 723 C CA . VAL A 1 94 ? -19.027 -1.184 14.821 1.00 95.00 94 VAL A CA 1
ATOM 724 C C . VAL A 1 94 ? -19.041 -2.626 15.325 1.00 95.00 94 VAL A C 1
ATOM 726 O O . VAL A 1 94 ? -18.291 -3.467 14.823 1.00 95.00 94 VAL A O 1
ATOM 729 N N . VAL A 1 95 ? -19.932 -2.950 16.264 1.00 94.19 95 VAL A N 1
ATOM 730 C CA . VAL A 1 95 ? -20.101 -4.320 16.766 1.00 94.19 95 VAL A CA 1
ATOM 731 C C . VAL A 1 95 ? -20.539 -5.262 15.640 1.00 94.19 95 VAL A C 1
ATOM 733 O O . VAL A 1 95 ? -20.018 -6.372 15.535 1.00 94.19 95 VAL A O 1
ATOM 736 N N . ALA A 1 96 ? -21.446 -4.824 14.761 1.00 93.62 96 ALA A N 1
ATOM 737 C CA . ALA A 1 96 ? -21.872 -5.621 13.614 1.00 93.62 96 ALA A CA 1
ATOM 738 C C . ALA A 1 96 ? -20.723 -5.880 12.622 1.00 93.62 96 ALA A C 1
ATOM 740 O O . ALA A 1 96 ? -20.556 -7.016 12.179 1.00 93.62 96 ALA A O 1
ATOM 741 N N . LEU A 1 97 ? -19.905 -4.864 12.322 1.00 91.62 97 LEU A N 1
ATOM 742 C CA . LEU A 1 97 ? -18.741 -4.978 11.429 1.00 91.62 97 LEU A CA 1
ATOM 743 C C . LEU A 1 97 ? -17.580 -5.788 12.027 1.00 91.62 97 LEU A C 1
ATOM 745 O O . LEU A 1 97 ? -16.731 -6.288 11.291 1.00 91.62 97 LEU A O 1
ATOM 749 N N . SER A 1 98 ? -17.534 -5.923 13.351 1.00 92.62 98 SER A N 1
ATOM 750 C CA . SER A 1 98 ? -16.482 -6.663 14.058 1.00 92.62 98 SER A CA 1
ATOM 751 C C . SER A 1 98 ? -16.786 -8.156 14.213 1.00 92.62 98 SER A C 1
ATOM 753 O O . SER A 1 98 ? -15.911 -8.917 14.608 1.00 92.62 98 SER A O 1
ATOM 755 N N . LYS A 1 99 ? -18.011 -8.599 13.902 1.00 89.12 99 LYS A N 1
ATOM 756 C CA . LYS A 1 99 ? -18.499 -9.951 14.216 1.00 89.12 99 LYS A CA 1
ATOM 757 C C . LYS A 1 99 ? -17.672 -11.087 13.600 1.00 89.12 99 LYS A C 1
ATOM 759 O O . LYS A 1 99 ? -17.511 -12.122 14.238 1.00 89.12 99 LYS A O 1
ATOM 764 N N . ASP A 1 100 ? -17.180 -10.891 12.380 1.00 84.94 100 ASP A N 1
ATOM 765 C CA . ASP A 1 100 ? -16.437 -11.908 11.626 1.00 84.94 100 ASP A CA 1
ATOM 766 C C . ASP A 1 100 ? -14.912 -11.682 11.673 1.00 84.94 100 ASP A C 1
ATOM 768 O O . ASP A 1 100 ? -14.168 -12.336 10.942 1.00 84.94 100 ASP A O 1
ATOM 772 N N . LYS A 1 101 ? -14.436 -10.744 12.506 1.00 86.75 101 LYS A N 1
ATOM 773 C CA . LYS A 1 101 ? -13.009 -10.446 12.668 1.00 86.75 101 LYS A CA 1
ATOM 774 C C . LYS A 1 101 ? -12.411 -11.255 13.822 1.00 86.75 101 LYS A C 1
ATOM 776 O O . LYS A 1 101 ? -13.029 -11.409 14.874 1.00 86.75 101 LYS A O 1
ATOM 781 N N . GLU A 1 102 ? -11.188 -11.747 13.638 1.00 89.44 102 GLU A N 1
ATOM 782 C CA . GLU A 1 102 ? -10.422 -12.416 14.693 1.00 89.44 102 GLU A CA 1
ATOM 783 C C . GLU A 1 102 ? -9.688 -11.365 15.538 1.00 89.44 102 GLU A C 1
ATOM 785 O O . GLU A 1 102 ? -8.644 -10.858 15.137 1.00 89.44 102 GLU A O 1
ATOM 790 N N . PHE A 1 103 ? -10.250 -11.015 16.699 1.00 93.88 103 PHE A N 1
ATOM 791 C CA . PHE A 1 103 ? -9.643 -10.073 17.643 1.00 93.88 103 PHE A CA 1
ATOM 792 C C . PHE A 1 103 ? -9.010 -10.777 18.845 1.00 93.88 103 PHE A C 1
ATOM 794 O O . PHE A 1 103 ? -9.553 -11.747 19.376 1.00 93.88 103 PHE A O 1
ATOM 801 N N . ILE A 1 104 ? -7.881 -10.232 19.294 1.00 92.50 104 ILE A N 1
ATOM 802 C CA . ILE A 1 104 ? -7.136 -10.604 20.493 1.00 92.50 104 ILE A CA 1
ATOM 803 C C . ILE A 1 104 ? -7.987 -10.240 21.720 1.00 92.50 104 ILE A C 1
ATOM 805 O O . ILE A 1 104 ? -8.221 -9.050 21.961 1.00 92.50 104 ILE A O 1
ATOM 809 N N . PRO A 1 105 ? -8.460 -11.225 22.507 1.00 90.62 105 PRO A N 1
ATOM 810 C CA . PRO A 1 105 ? -9.369 -10.981 23.630 1.00 90.62 105 PRO A CA 1
ATOM 811 C C . PRO A 1 105 ? -8.804 -10.059 24.718 1.00 90.62 105 PRO A C 1
ATOM 813 O O . PRO A 1 105 ? -9.564 -9.403 25.428 1.00 90.62 105 PRO A O 1
ATOM 816 N N . GLU A 1 106 ? -7.481 -10.013 24.867 1.00 91.75 106 GLU A N 1
ATOM 817 C CA . GLU A 1 106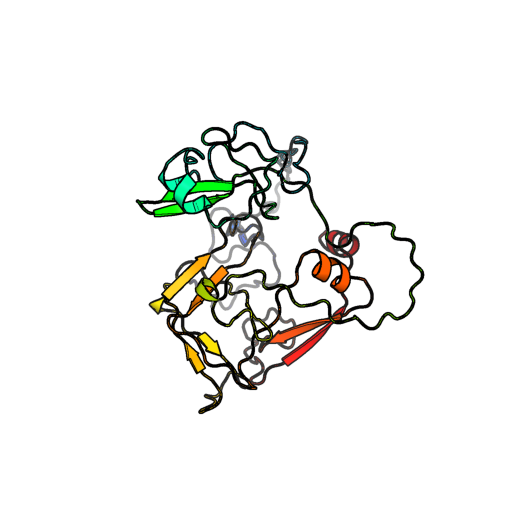 ? -6.777 -9.199 25.857 1.00 91.75 106 GLU A CA 1
ATOM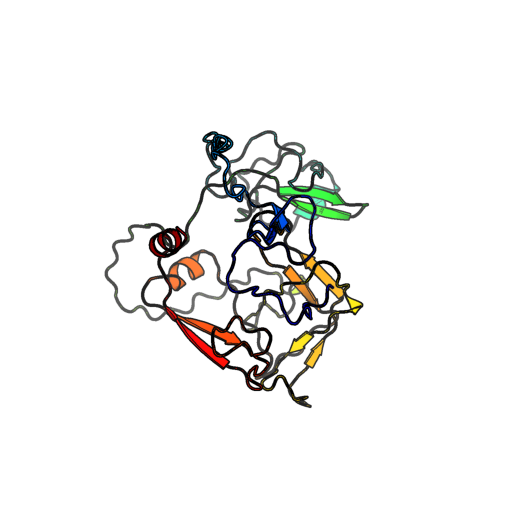 818 C C . GLU A 1 106 ? -6.797 -7.697 25.518 1.00 91.75 106 GLU A C 1
ATOM 820 O O . GLU A 1 106 ? -6.637 -6.856 26.409 1.00 91.75 106 GLU A O 1
ATOM 825 N N . VAL A 1 107 ? -7.021 -7.331 24.250 1.00 92.69 107 VAL A N 1
ATOM 826 C CA . VAL A 1 107 ? -7.045 -5.929 23.819 1.00 92.69 107 VAL A CA 1
ATOM 827 C C . VAL A 1 107 ? -8.360 -5.283 24.241 1.00 92.69 107 VAL A C 1
ATOM 829 O O . VAL A 1 107 ? -9.441 -5.602 23.748 1.00 92.69 107 VAL A O 1
ATOM 832 N N . THR A 1 108 ? -8.276 -4.315 25.154 1.00 92.06 108 THR A N 1
ATOM 833 C CA . THR A 1 108 ? -9.471 -3.632 25.658 1.00 92.06 108 THR A CA 1
ATOM 834 C C . THR A 1 108 ? -9.925 -2.529 24.695 1.00 92.06 108 THR A C 1
ATOM 836 O O . THR A 1 108 ? -9.307 -1.462 24.587 1.00 92.06 108 THR A O 1
ATOM 839 N N . LEU A 1 109 ? -11.054 -2.774 24.031 1.00 92.94 109 LEU A N 1
ATOM 840 C CA . LEU A 1 109 ? -11.706 -1.850 23.101 1.00 92.94 109 LEU A CA 1
ATOM 841 C C . LEU A 1 109 ? -12.572 -0.823 23.853 1.00 92.94 109 LEU A C 1
ATOM 843 O O . LEU A 1 109 ? -13.783 -0.986 24.007 1.00 92.94 109 LEU A O 1
ATOM 847 N N . THR A 1 110 ? -11.941 0.230 24.378 1.00 87.12 110 THR A N 1
ATOM 848 C CA . THR A 1 110 ? -12.620 1.272 25.165 1.00 87.12 110 THR A CA 1
ATOM 849 C C . THR A 1 110 ? -13.019 2.488 24.330 1.00 87.12 110 THR A C 1
ATOM 851 O O . THR A 1 110 ? -12.195 3.090 23.642 1.00 87.12 110 THR A O 1
ATOM 854 N N . GLY A 1 111 ? -14.286 2.903 24.453 1.00 93.38 111 GLY A N 1
ATOM 855 C CA . GLY A 1 111 ? -14.805 4.139 23.857 1.00 93.38 111 GLY A CA 1
ATOM 856 C C . GLY A 1 111 ? -14.509 4.240 22.360 1.00 93.38 111 GLY A C 1
ATOM 857 O O . GLY A 1 111 ? -14.700 3.276 21.630 1.00 93.38 111 GLY A O 1
ATOM 858 N N . SER A 1 112 ? -14.017 5.397 21.921 1.00 96.56 112 SER A N 1
ATOM 859 C CA . SER A 1 112 ? -13.596 5.683 20.544 1.00 96.56 112 SER A CA 1
ATOM 860 C C . SER A 1 112 ? -12.071 5.810 20.408 1.00 96.56 112 SER A C 1
ATOM 862 O O . SER A 1 112 ? -11.564 6.712 19.746 1.00 96.56 112 SER A O 1
ATOM 864 N N . LYS A 1 113 ? -11.301 4.972 21.110 1.00 97.38 113 LYS A N 1
ATOM 865 C CA . LYS A 1 113 ? -9.830 5.061 21.113 1.00 97.38 113 LYS A CA 1
ATOM 866 C C . LYS A 1 113 ? -9.195 4.180 20.039 1.00 97.38 113 LYS A C 1
ATOM 868 O O . LYS A 1 113 ? -9.698 3.096 19.766 1.00 97.38 113 LYS A O 1
ATOM 873 N N . CYS A 1 114 ? -8.059 4.600 19.488 1.00 96.88 114 CYS A N 1
ATOM 874 C CA . CYS A 1 114 ? -7.264 3.787 18.563 1.00 96.88 114 CYS A CA 1
ATOM 875 C C . CYS A 1 114 ? -6.751 2.517 19.253 1.00 96.88 114 CYS A C 1
ATOM 877 O O . CYS A 1 114 ? -6.202 2.600 20.357 1.00 96.88 114 CYS A O 1
ATOM 879 N N . ARG A 1 115 ? -6.904 1.353 18.617 1.00 97.06 115 ARG A N 1
ATOM 880 C CA . ARG A 1 115 ? -6.456 0.049 19.139 1.00 97.06 115 ARG A CA 1
ATOM 881 C C . ARG A 1 115 ? -5.949 -0.832 18.002 1.00 97.06 115 ARG A C 1
ATOM 883 O O . ARG A 1 115 ? -6.296 -0.599 16.852 1.00 97.06 115 ARG A O 1
ATOM 890 N N . ASN A 1 116 ? -5.145 -1.839 18.328 1.00 96.38 116 ASN A N 1
ATOM 891 C CA . ASN A 1 116 ? -4.715 -2.862 17.375 1.00 96.38 116 ASN A CA 1
ATOM 892 C C . ASN A 1 116 ? -5.167 -4.256 17.853 1.00 96.38 116 ASN A C 1
ATOM 894 O O . ASN A 1 116 ? -4.368 -4.999 18.426 1.00 96.38 116 ASN A O 1
ATOM 898 N N . PRO A 1 117 ? -6.463 -4.593 17.722 1.00 96.25 117 PRO A N 1
ATOM 899 C CA . PRO A 1 117 ? -6.992 -5.857 18.220 1.00 96.25 117 PRO A CA 1
ATOM 900 C C . PRO A 1 117 ? -6.642 -7.064 17.346 1.00 96.25 117 PRO A C 1
ATOM 902 O O . PRO A 1 117 ? -6.855 -8.184 17.783 1.00 96.25 117 PRO A O 1
ATOM 905 N N . ASP A 1 118 ? -6.134 -6.874 16.134 1.00 93.19 118 ASP A N 1
ATOM 906 C CA . ASP A 1 118 ? -5.830 -7.927 15.157 1.00 93.19 118 ASP A CA 1
ATOM 907 C C . ASP A 1 118 ? -4.325 -8.090 14.886 1.00 93.19 118 ASP A C 1
ATOM 909 O O . ASP A 1 118 ? -3.931 -8.905 14.051 1.00 93.19 118 ASP A O 1
ATOM 913 N N . ASN A 1 119 ? -3.475 -7.374 15.636 1.00 91.75 119 ASN A N 1
ATOM 914 C CA . ASN A 1 119 ? -2.017 -7.372 15.474 1.00 91.75 119 ASN A CA 1
ATOM 915 C C . ASN A 1 119 ? -1.591 -7.012 14.038 1.00 91.75 119 ASN A C 1
ATOM 917 O O . ASN A 1 119 ? -0.648 -7.586 13.487 1.00 91.75 119 ASN A O 1
ATOM 921 N N . ASP A 1 120 ? -2.300 -6.051 13.442 1.00 90.81 120 ASP A N 1
ATOM 922 C CA . ASP A 1 120 ? -1.975 -5.479 12.142 1.00 90.81 120 ASP A CA 1
ATOM 923 C C . ASP A 1 120 ? -0.586 -4.808 12.206 1.00 90.81 120 ASP A C 1
ATOM 925 O O . ASP A 1 120 ? -0.383 -3.923 13.048 1.00 90.81 120 ASP A O 1
ATOM 929 N N . PRO A 1 121 ? 0.383 -5.190 11.348 1.00 87.56 121 PRO A N 1
ATOM 930 C CA . PRO A 1 121 ? 1.701 -4.559 11.278 1.00 87.56 121 PRO A CA 1
ATOM 931 C C . PRO A 1 121 ? 1.684 -3.057 10.971 1.00 87.56 121 PRO A C 1
ATOM 933 O O . PRO A 1 121 ? 2.656 -2.365 11.279 1.00 87.56 121 PRO A O 1
ATOM 936 N N . GLU A 1 122 ? 0.608 -2.539 10.373 1.00 88.19 122 GLU A N 1
ATOM 937 C CA . GLU A 1 122 ? 0.424 -1.103 10.161 1.00 88.19 122 GLU A CA 1
ATOM 938 C C . GLU A 1 122 ? 0.113 -0.356 11.466 1.00 88.19 122 GLU A C 1
ATOM 940 O O . GLU A 1 122 ? 0.323 0.855 11.537 1.00 88.19 122 GLU A O 1
ATOM 945 N N . GLY A 1 123 ? -0.301 -1.052 12.525 1.00 92.69 123 GLY A N 1
ATOM 946 C CA . GLY A 1 123 ? -0.465 -0.507 13.870 1.00 92.69 123 GLY A CA 1
ATOM 947 C C . GLY A 1 123 ? -1.901 -0.138 14.246 1.00 92.69 123 GLY A C 1
ATOM 948 O O . GLY A 1 123 ? -2.849 -0.583 13.602 1.00 92.69 123 GLY A O 1
ATOM 949 N N . PRO A 1 124 ? -2.093 0.673 15.306 1.00 96.00 124 PRO A N 1
ATOM 950 C CA . PRO A 1 124 ? -3.424 0.956 15.830 1.00 96.00 124 PRO A CA 1
ATOM 951 C C . PRO A 1 124 ? -4.322 1.713 14.849 1.00 96.00 124 PRO A C 1
ATOM 953 O O . PRO A 1 124 ? -3.916 2.694 14.217 1.00 96.00 124 PRO A O 1
ATOM 956 N N . TRP A 1 125 ? -5.578 1.288 14.796 1.00 96.25 125 TRP A N 1
ATOM 957 C CA . TRP A 1 125 ? -6.612 1.799 13.908 1.00 96.25 125 TRP A CA 1
ATOM 958 C C . TRP A 1 125 ? -7.945 1.955 14.649 1.00 96.25 125 TRP A C 1
ATOM 960 O O . TRP A 1 125 ? -8.082 1.606 15.829 1.00 96.25 125 TRP A O 1
ATOM 970 N N . CYS A 1 126 ? -8.933 2.538 13.977 1.00 96.88 126 CYS A N 1
ATOM 971 C CA . CYS A 1 126 ? -10.311 2.592 14.455 1.00 96.88 126 CYS A CA 1
ATOM 972 C C . CYS A 1 126 ? -11.299 2.641 13.281 1.00 96.88 126 CYS A C 1
ATOM 974 O O . CYS A 1 126 ? -10.915 2.875 12.134 1.00 96.88 126 CYS A O 1
ATOM 976 N N . PHE A 1 127 ? -12.582 2.408 13.566 1.00 96.50 127 PHE A N 1
ATOM 977 C CA . PHE A 1 127 ? -13.642 2.628 12.583 1.00 96.50 127 PHE A CA 1
ATOM 978 C C . PHE A 1 127 ? -13.961 4.119 12.457 1.00 96.50 127 PHE A C 1
ATOM 980 O O . PHE A 1 127 ? -14.013 4.824 13.464 1.00 96.50 127 PHE A O 1
ATOM 987 N N . VAL A 1 128 ? -14.218 4.584 11.239 1.00 95.38 128 VAL A N 1
ATOM 988 C CA . VAL A 1 128 ? -14.538 5.979 10.909 1.00 95.38 128 VAL A CA 1
ATOM 989 C C . VAL A 1 128 ? -15.703 6.031 9.925 1.00 95.38 128 VAL A C 1
ATOM 991 O O . VAL A 1 128 ? -15.874 5.119 9.118 1.00 95.38 128 VAL A O 1
ATOM 994 N N . ASP A 1 129 ? -16.505 7.093 9.988 1.00 93.56 129 ASP A N 1
ATOM 995 C CA . ASP A 1 129 ? -17.563 7.364 9.010 1.00 93.56 129 ASP A CA 1
ATOM 996 C C . ASP A 1 129 ? -17.061 8.373 7.972 1.00 93.56 129 ASP A C 1
ATOM 998 O O . ASP A 1 129 ? -16.796 9.538 8.283 1.00 93.56 129 ASP A O 1
ATOM 1002 N N . VAL A 1 130 ? -16.940 7.918 6.727 1.00 89.69 130 VAL A N 1
ATOM 1003 C CA . VAL A 1 130 ? -16.570 8.749 5.586 1.00 89.69 130 VAL A CA 1
ATOM 1004 C C . VAL A 1 130 ? -17.794 8.920 4.699 1.00 89.69 130 VAL A C 1
ATOM 1006 O O . VAL A 1 130 ? -18.083 8.103 3.826 1.00 89.69 130 VAL A O 1
ATOM 1009 N N . SER A 1 131 ? -18.508 10.029 4.902 1.00 89.06 131 SER A N 1
ATOM 1010 C CA . SER A 1 131 ? -19.669 10.414 4.084 1.00 89.06 131 SER A CA 1
ATOM 1011 C C . SER A 1 131 ? -20.790 9.356 4.047 1.00 89.06 131 SER A C 1
ATOM 1013 O O . SER A 1 131 ? -21.399 9.132 3.002 1.00 89.06 131 SER A O 1
ATOM 1015 N N . GLY A 1 132 ? -21.075 8.711 5.181 1.00 87.38 132 GLY A N 1
ATOM 1016 C CA . GLY A 1 132 ? -22.101 7.676 5.339 1.00 87.38 132 GLY A CA 1
ATOM 1017 C C . GLY A 1 132 ? -21.606 6.250 5.092 1.00 87.38 132 GLY A C 1
ATOM 1018 O O . GLY A 1 132 ? -22.407 5.316 5.151 1.00 87.38 132 GLY A O 1
ATOM 1019 N N . ASN A 1 133 ? -20.313 6.065 4.810 1.00 88.56 133 ASN A N 1
ATOM 1020 C CA . ASN A 1 133 ? -19.685 4.756 4.684 1.00 88.56 133 ASN A CA 1
ATOM 1021 C C . ASN A 1 133 ? -18.731 4.509 5.857 1.00 88.56 133 ASN A C 1
ATOM 1023 O O . ASN A 1 133 ? -17.749 5.233 6.025 1.00 88.56 133 ASN A O 1
ATOM 1027 N N . ILE A 1 134 ? -19.005 3.469 6.648 1.00 92.06 134 ILE A N 1
ATOM 1028 C CA . ILE A 1 134 ? -18.157 3.098 7.781 1.00 92.06 134 ILE A CA 1
ATOM 1029 C C . ILE A 1 134 ? -17.016 2.212 7.285 1.00 92.06 134 ILE A C 1
ATOM 1031 O O . ILE A 1 134 ? -17.243 1.121 6.764 1.00 92.06 134 ILE A O 1
ATOM 1035 N N . THR A 1 135 ? -15.787 2.672 7.490 1.00 90.75 135 THR A N 1
ATOM 1036 C CA . THR A 1 135 ? -14.556 1.969 7.112 1.00 90.75 135 THR A CA 1
ATOM 1037 C C . THR A 1 135 ? -13.536 2.014 8.251 1.00 90.75 135 THR A C 1
ATOM 1039 O O . THR A 1 135 ? -13.827 2.521 9.333 1.00 90.75 135 THR A O 1
ATOM 1042 N N . VAL A 1 136 ? -12.352 1.452 8.031 1.00 92.38 136 VAL A N 1
ATOM 1043 C CA . VAL A 1 136 ? -11.204 1.534 8.937 1.00 92.38 136 VAL A CA 1
ATOM 1044 C C . VAL A 1 136 ? -10.228 2.589 8.433 1.00 92.38 136 VAL A C 1
ATOM 1046 O O . VAL A 1 136 ? -9.986 2.684 7.231 1.00 92.38 136 VAL A O 1
ATOM 1049 N N . ASP A 1 137 ? -9.646 3.348 9.357 1.00 92.12 137 ASP A N 1
ATOM 1050 C CA . ASP A 1 137 ? -8.497 4.205 9.080 1.00 92.12 137 ASP A CA 1
ATOM 1051 C C . ASP A 1 137 ? -7.492 4.155 10.247 1.00 92.12 137 ASP A C 1
ATOM 1053 O O . ASP A 1 137 ? -7.839 3.817 11.387 1.00 92.12 137 ASP A O 1
ATOM 1057 N N . TYR A 1 138 ? -6.222 4.430 9.949 1.00 93.00 138 TYR A N 1
ATOM 1058 C CA . TYR A 1 138 ? -5.113 4.224 10.879 1.00 93.00 138 TYR A CA 1
ATOM 1059 C C . TYR A 1 138 ? -4.767 5.486 11.659 1.00 93.00 138 TYR A C 1
ATOM 1061 O O . TYR A 1 138 ? -4.828 6.607 11.152 1.00 93.00 138 TYR A O 1
ATOM 1069 N N . CYS A 1 139 ? -4.332 5.303 12.902 1.00 92.44 139 CYS A N 1
ATOM 1070 C CA . CYS A 1 139 ? -3.922 6.408 13.752 1.00 92.44 139 CYS A CA 1
ATOM 1071 C C . CYS A 1 139 ? -2.440 6.746 13.574 1.00 92.44 139 CYS A C 1
ATOM 1073 O O . CYS A 1 139 ? -1.596 5.865 13.398 1.00 92.44 139 CYS A O 1
ATOM 1075 N N . ASP A 1 140 ? -2.133 8.042 13.645 1.00 90.44 140 ASP A N 1
ATOM 1076 C CA . ASP A 1 140 ? -0.762 8.552 13.597 1.00 90.44 140 ASP A CA 1
ATOM 1077 C C . ASP A 1 140 ? -0.076 8.341 14.956 1.00 90.44 140 ASP A C 1
ATOM 1079 O O . ASP A 1 140 ? -0.237 9.134 15.890 1.00 90.44 140 ASP A O 1
ATOM 1083 N N . LEU A 1 141 ? 0.594 7.194 15.087 1.00 89.44 141 LEU A N 1
ATOM 1084 C CA . LEU A 1 141 ? 1.345 6.764 16.262 1.00 89.44 141 LEU A CA 1
ATOM 1085 C C . LEU A 1 141 ? 2.711 6.231 15.819 1.00 89.44 141 LEU A C 1
ATOM 1087 O O . LEU A 1 141 ? 2.815 5.488 14.842 1.00 89.44 141 LEU A O 1
ATOM 1091 N N . GLU A 1 142 ? 3.753 6.592 16.563 1.00 88.81 142 GLU A N 1
ATOM 1092 C CA . GLU A 1 142 ? 5.131 6.195 16.277 1.00 88.81 142 GLU A CA 1
ATOM 1093 C C . GLU A 1 142 ? 5.368 4.742 16.716 1.00 88.81 142 GLU A C 1
ATOM 1095 O O . GLU A 1 142 ? 5.354 4.437 17.908 1.00 88.81 142 GLU A O 1
ATOM 1100 N N . LEU A 1 143 ? 5.558 3.836 15.751 1.00 88.81 143 LEU A N 1
ATOM 1101 C CA . LEU A 1 143 ? 5.884 2.426 15.991 1.00 88.81 143 LEU A CA 1
ATOM 1102 C C . LEU A 1 143 ? 7.399 2.215 15.947 1.00 88.81 143 LEU A C 1
ATOM 1104 O O . LEU A 1 143 ? 8.097 2.863 15.168 1.00 88.81 143 LEU A O 1
ATOM 1108 N N . CYS A 1 144 ? 7.905 1.290 16.759 1.00 85.88 144 CYS A N 1
ATOM 1109 C CA . CYS A 1 144 ? 9.309 0.903 16.705 1.00 85.88 144 CYS A CA 1
ATOM 1110 C C . CYS A 1 144 ? 9.619 0.138 15.415 1.00 85.88 144 CYS A C 1
ATOM 1112 O O . CYS A 1 144 ? 8.779 -0.600 14.896 1.00 85.88 144 CYS A O 1
ATOM 1114 N N . GLU A 1 145 ? 10.852 0.274 14.927 1.00 79.62 145 GLU A N 1
ATOM 1115 C CA . GLU A 1 145 ? 11.344 -0.545 13.822 1.00 79.62 145 GLU A CA 1
ATOM 1116 C C . GLU A 1 145 ? 11.384 -2.024 14.243 1.00 79.62 145 GLU A C 1
ATOM 1118 O O . GLU A 1 145 ? 11.992 -2.383 15.250 1.00 79.62 145 GLU A O 1
ATOM 1123 N N . ASP A 1 146 ? 10.736 -2.887 13.461 1.00 77.88 146 ASP A N 1
ATOM 1124 C CA . ASP A 1 146 ? 10.768 -4.347 13.613 1.00 77.88 146 ASP A CA 1
ATOM 1125 C C . ASP A 1 146 ? 11.349 -4.954 12.326 1.00 77.88 146 ASP A C 1
ATOM 1127 O O . ASP A 1 146 ? 10.601 -5.371 11.430 1.00 77.88 146 ASP A O 1
ATOM 1131 N N . PRO A 1 147 ? 12.685 -4.907 12.162 1.00 73.88 147 PRO A N 1
ATOM 1132 C CA . PRO A 1 147 ? 13.336 -5.390 10.957 1.00 73.88 147 PRO A CA 1
ATOM 1133 C C . PRO A 1 147 ? 13.127 -6.898 10.788 1.00 73.88 147 PRO A C 1
ATOM 1135 O O . PRO A 1 147 ? 13.250 -7.688 11.724 1.00 73.88 147 PRO A O 1
ATOM 1138 N N . LEU A 1 148 ? 12.863 -7.327 9.550 1.00 71.38 148 LEU A N 1
ATOM 1139 C CA . LEU A 1 148 ? 12.700 -8.747 9.216 1.00 71.38 148 LEU A CA 1
ATOM 1140 C C . LEU A 1 148 ? 13.988 -9.567 9.417 1.00 71.38 148 LEU A C 1
ATOM 1142 O O . LEU A 1 148 ? 13.917 -10.790 9.488 1.00 71.38 148 LEU A O 1
ATOM 1146 N N . THR A 1 149 ? 15.144 -8.912 9.504 1.00 63.72 149 THR A N 1
ATOM 1147 C CA . THR A 1 149 ? 16.473 -9.537 9.562 1.00 63.72 149 THR A CA 1
ATOM 1148 C C . THR A 1 149 ? 17.167 -9.397 10.926 1.00 63.72 149 THR A C 1
ATOM 1150 O O . THR A 1 149 ? 18.366 -9.632 11.006 1.00 63.72 149 THR A O 1
ATOM 1153 N N . GLY A 1 150 ? 16.450 -9.016 11.992 1.00 54.16 150 GLY A N 1
ATOM 1154 C CA . GLY A 1 150 ? 17.012 -8.878 13.346 1.00 54.16 150 GLY A CA 1
ATOM 1155 C C . GLY A 1 150 ? 17.171 -10.205 14.105 1.00 54.16 150 GLY A C 1
ATOM 1156 O O . GLY A 1 150 ? 16.376 -11.127 13.922 1.00 54.16 150 GLY A O 1
ATOM 1157 N N . ASP A 1 151 ? 18.198 -10.277 14.956 1.00 47.44 151 ASP A N 1
ATOM 1158 C CA . ASP A 1 151 ? 18.697 -11.470 15.654 1.00 47.44 151 ASP A CA 1
ATOM 1159 C C . ASP A 1 151 ? 17.649 -12.186 16.531 1.00 47.44 151 ASP A C 1
ATOM 1161 O O . ASP A 1 151 ? 17.449 -11.860 17.701 1.00 47.44 151 ASP A O 1
ATOM 1165 N N . GLU A 1 152 ? 17.038 -13.250 16.011 1.00 44.88 152 GLU A N 1
ATOM 1166 C CA . GLU A 1 152 ? 16.645 -14.377 16.858 1.00 44.88 152 GLU A CA 1
ATOM 1167 C C . GLU A 1 152 ? 17.815 -15.371 16.858 1.00 44.88 152 GLU A C 1
ATOM 1169 O O . GLU A 1 152 ? 17.993 -16.137 15.907 1.00 44.88 152 GLU A O 1
ATOM 1174 N N . GLU A 1 153 ? 18.629 -15.357 17.924 1.00 38.47 153 GLU A N 1
ATOM 1175 C CA . GLU A 1 153 ? 19.604 -16.411 18.233 1.00 38.47 153 GLU A CA 1
ATOM 1176 C C . GLU A 1 153 ? 18.878 -17.756 18.403 1.00 38.47 153 GLU A C 1
ATOM 1178 O O . GLU A 1 153 ? 18.624 -18.244 19.503 1.00 38.47 153 GLU A O 1
ATOM 1183 N N . THR A 1 154 ? 18.548 -18.405 17.294 1.00 35.00 154 THR A N 1
ATOM 1184 C CA . THR A 1 154 ? 18.227 -19.827 17.282 1.00 35.00 154 THR A CA 1
ATOM 1185 C C . THR A 1 154 ? 19.465 -20.558 16.805 1.00 35.00 154 THR A C 1
ATOM 1187 O O . THR A 1 154 ? 19.673 -20.824 15.624 1.00 35.00 154 THR A O 1
ATOM 1190 N N . ASN A 1 155 ? 20.326 -20.870 17.773 1.00 35.47 155 ASN A N 1
ATOM 1191 C CA . ASN A 1 155 ? 21.451 -21.772 17.601 1.00 35.47 155 ASN A CA 1
ATOM 1192 C C . ASN A 1 155 ? 20.921 -23.137 17.129 1.00 35.47 155 ASN A C 1
ATOM 1194 O O . ASN A 1 155 ? 20.538 -23.993 17.926 1.00 35.47 155 ASN A O 1
ATOM 1198 N N . SER A 1 156 ? 20.832 -23.327 15.817 1.00 38.62 156 SER A N 1
ATOM 1199 C CA . SER A 1 156 ? 20.505 -24.611 15.219 1.00 38.62 156 SER A CA 1
ATOM 1200 C C . SER A 1 156 ? 21.353 -24.804 13.971 1.00 38.62 156 SER A C 1
ATOM 1202 O O . SER A 1 156 ? 21.190 -24.157 12.942 1.00 38.62 156 SER A O 1
ATOM 1204 N N . GLN A 1 157 ? 22.333 -25.693 14.126 1.00 39.56 157 GLN A N 1
ATOM 1205 C CA . GLN A 1 157 ? 23.204 -26.186 13.072 1.00 39.56 157 GLN A CA 1
ATOM 1206 C C . GLN A 1 157 ? 22.374 -26.569 11.841 1.00 39.56 157 GLN A C 1
ATOM 1208 O O . GLN A 1 157 ? 21.463 -27.398 11.920 1.00 39.56 157 GLN A O 1
ATOM 1213 N N . GLY A 1 158 ? 22.705 -25.952 10.706 1.00 37.16 158 GLY A N 1
ATOM 1214 C CA . GLY A 1 158 ? 22.064 -26.194 9.422 1.00 37.16 158 GLY A CA 1
ATOM 1215 C C . GLY A 1 158 ? 22.203 -27.653 9.009 1.00 37.16 158 GLY A C 1
ATOM 1216 O O . GLY A 1 158 ? 23.264 -28.098 8.584 1.00 37.16 158 GLY A O 1
ATOM 1217 N N . THR A 1 159 ? 21.105 -28.393 9.125 1.00 32.47 159 THR A N 1
ATOM 1218 C CA . THR A 1 159 ? 20.882 -29.609 8.345 1.00 32.47 159 THR A CA 1
ATOM 1219 C C . THR A 1 159 ? 19.875 -29.235 7.269 1.00 32.47 159 THR A C 1
ATOM 1221 O O . THR A 1 159 ? 18.863 -28.611 7.590 1.00 32.47 159 THR A O 1
ATOM 1224 N N . GLU A 1 160 ? 20.147 -29.584 6.010 1.00 46.81 160 GLU A N 1
ATOM 1225 C CA . GLU A 1 160 ? 19.212 -29.423 4.894 1.00 46.81 160 GLU A CA 1
ATOM 1226 C C . GLU A 1 160 ? 17.877 -30.096 5.243 1.00 46.81 160 GLU A C 1
ATOM 1228 O O . GLU A 1 160 ? 17.702 -31.307 5.111 1.00 46.81 160 GLU A O 1
ATOM 1233 N N . ARG A 1 161 ? 16.916 -29.312 5.734 1.00 35.62 161 ARG A N 1
ATOM 1234 C CA . ARG A 1 161 ? 15.529 -29.742 5.822 1.00 35.62 161 ARG A CA 1
ATOM 1235 C C . ARG A 1 161 ? 14.881 -29.370 4.506 1.00 35.62 161 ARG A C 1
ATOM 1237 O O . ARG A 1 161 ? 14.640 -28.198 4.231 1.00 35.62 161 ARG A O 1
ATOM 1244 N N . SER A 1 162 ? 14.567 -30.388 3.710 1.00 39.72 162 SER A N 1
ATOM 1245 C CA . SER A 1 162 ? 13.476 -30.307 2.744 1.00 39.72 162 SER A CA 1
ATOM 1246 C C . SER A 1 162 ? 12.303 -29.609 3.430 1.00 39.72 162 SER A C 1
ATOM 1248 O O . SER A 1 162 ? 11.859 -30.083 4.480 1.00 39.72 162 SER A O 1
ATOM 1250 N N . VAL A 1 163 ? 11.846 -28.479 2.883 1.00 39.94 163 VAL A N 1
ATOM 1251 C CA . VAL A 1 163 ? 10.661 -27.773 3.374 1.00 39.94 163 VAL A CA 1
ATOM 1252 C C . VAL A 1 163 ? 9.507 -28.761 3.288 1.00 39.94 163 VAL A C 1
ATOM 1254 O O . VAL A 1 163 ? 8.955 -29.020 2.221 1.00 39.94 163 VAL A O 1
ATOM 1257 N N . GLN A 1 164 ? 9.200 -29.390 4.417 1.00 38.16 164 GLN A N 1
ATOM 1258 C CA . GLN A 1 164 ? 7.991 -30.162 4.590 1.00 38.16 164 GLN A CA 1
ATOM 1259 C C . GLN A 1 164 ? 6.868 -29.177 4.292 1.00 38.16 164 GLN A C 1
ATOM 1261 O O . GLN A 1 164 ? 6.809 -28.134 4.942 1.00 38.16 164 GLN A O 1
ATOM 1266 N N . VAL A 1 165 ? 6.076 -29.458 3.253 1.00 41.50 165 VAL A N 1
ATOM 1267 C CA . VAL A 1 165 ? 4.943 -28.636 2.820 1.00 41.50 165 VAL A CA 1
ATOM 1268 C C . VAL A 1 165 ? 4.062 -28.415 4.044 1.00 41.50 165 VAL A C 1
ATOM 1270 O O . VAL A 1 165 ? 3.270 -29.280 4.414 1.00 41.50 165 VAL A O 1
ATOM 1273 N N . GLN A 1 166 ? 4.264 -27.301 4.747 1.00 47.03 166 GLN A N 1
ATOM 1274 C CA . GLN A 1 166 ? 3.362 -26.912 5.810 1.00 47.03 166 GLN A CA 1
ATOM 1275 C C . GLN A 1 166 ? 2.031 -26.655 5.119 1.00 47.03 166 GLN A C 1
ATOM 1277 O O . GLN A 1 166 ? 1.985 -25.956 4.105 1.00 47.03 166 GLN A O 1
ATOM 1282 N N . ASN A 1 167 ? 0.971 -27.296 5.615 1.00 50.31 167 ASN A N 1
ATOM 1283 C CA . ASN A 1 167 ? -0.371 -27.139 5.074 1.00 50.31 167 ASN A CA 1
ATOM 1284 C C . ASN A 1 167 ? -0.666 -25.643 4.922 1.00 50.31 167 ASN A C 1
ATOM 1286 O O . ASN A 1 167 ? -0.702 -24.917 5.916 1.00 50.31 167 ASN A O 1
ATOM 1290 N N . LYS A 1 168 ? -0.837 -25.192 3.675 1.00 55.84 168 LYS A N 1
ATOM 1291 C CA . LYS A 1 168 ? -1.191 -23.814 3.340 1.00 55.84 168 LYS A CA 1
ATOM 1292 C C . LYS A 1 168 ? -2.492 -23.469 4.063 1.00 55.84 168 LYS A C 1
ATOM 1294 O O . LYS A 1 168 ? -3.553 -23.972 3.699 1.00 55.84 168 LYS A O 1
ATOM 1299 N N . LYS A 1 169 ? -2.402 -22.655 5.116 1.00 63.88 169 LYS A N 1
ATOM 1300 C CA . LYS A 1 169 ? -3.575 -22.081 5.775 1.00 63.88 169 LYS A CA 1
ATOM 1301 C C . LYS A 1 169 ? -4.054 -20.923 4.906 1.00 63.88 169 LYS A C 1
ATOM 1303 O O . LYS A 1 169 ? -3.268 -20.027 4.619 1.00 63.88 169 LYS A O 1
ATOM 1308 N N . LEU A 1 170 ? -5.315 -20.978 4.490 1.00 63.59 170 LEU A N 1
ATOM 1309 C CA . LEU A 1 170 ? -5.989 -19.853 3.849 1.00 63.59 170 LEU A CA 1
ATOM 1310 C C . LEU A 1 170 ? -6.121 -18.727 4.884 1.00 63.59 170 LEU A C 1
ATOM 1312 O O . LEU A 1 170 ? -6.644 -18.950 5.977 1.00 63.59 170 LEU A O 1
ATOM 1316 N N . PHE A 1 171 ? -5.567 -17.569 4.564 1.00 72.12 171 PHE A N 1
ATOM 1317 C CA . PHE A 1 171 ? -5.593 -16.335 5.333 1.00 72.12 171 PHE A CA 1
ATOM 1318 C C . PHE A 1 171 ? -6.816 -15.475 4.985 1.00 72.12 171 PHE A C 1
ATOM 1320 O O . PHE A 1 171 ? -7.446 -14.896 5.864 1.00 72.12 171 PHE A O 1
ATOM 1327 N N . PHE A 1 172 ? -7.186 -15.424 3.710 1.00 74.81 172 PHE A N 1
ATOM 1328 C CA . PHE A 1 172 ? -8.325 -14.694 3.182 1.00 74.81 172 PHE A CA 1
ATOM 1329 C C . PHE A 1 172 ? -9.554 -15.597 3.010 1.00 74.81 172 PHE A C 1
ATOM 1331 O O . PHE A 1 172 ? -9.497 -16.793 2.726 1.00 74.81 172 PHE A O 1
ATOM 1338 N N . SER A 1 173 ? -10.739 -15.003 3.140 1.00 64.50 173 SER A N 1
ATOM 1339 C CA . SER A 1 173 ? -11.979 -15.713 2.833 1.00 64.50 173 SER A CA 1
ATOM 1340 C C . SER A 1 173 ? -12.144 -15.859 1.316 1.00 64.50 173 SER A C 1
ATOM 1342 O O . SER A 1 173 ? -12.213 -14.841 0.620 1.00 64.50 173 SER A O 1
ATOM 1344 N N . PRO A 1 174 ? -12.349 -17.077 0.773 1.00 65.62 174 PRO A N 1
ATOM 1345 C CA . PRO A 1 174 ? -12.606 -17.261 -0.657 1.00 65.62 174 PRO A CA 1
ATOM 1346 C C . PRO A 1 174 ? -13.878 -16.562 -1.153 1.00 65.62 174 PRO A C 1
ATOM 1348 O O . PRO A 1 174 ? -14.082 -16.408 -2.356 1.00 65.62 174 PRO A O 1
ATOM 1351 N N . ARG A 1 175 ? -14.768 -16.158 -0.236 1.00 65.56 175 ARG A N 1
ATOM 1352 C CA . ARG A 1 175 ? -16.015 -15.463 -0.565 1.00 65.56 175 ARG A CA 1
ATOM 1353 C C . ARG A 1 175 ? -15.784 -13.999 -0.943 1.00 65.56 175 ARG A C 1
ATOM 1355 O O . ARG A 1 175 ? -16.494 -13.503 -1.809 1.00 65.56 175 ARG A O 1
ATOM 1362 N N . SER A 1 176 ? -14.830 -13.331 -0.295 1.00 61.62 176 SER A N 1
ATOM 1363 C CA . SER A 1 176 ? -14.479 -11.928 -0.556 1.00 61.62 176 SER A CA 1
ATOM 1364 C C . SER A 1 176 ? -13.262 -11.805 -1.469 1.00 61.62 176 SER A C 1
ATOM 1366 O O . SER A 1 176 ? -13.277 -11.008 -2.396 1.00 61.62 176 SER A O 1
ATOM 1368 N N . PHE A 1 177 ? -12.243 -12.637 -1.257 1.00 63.88 177 PHE A N 1
ATOM 1369 C CA . PHE A 1 177 ? -10.995 -12.621 -2.027 1.00 63.88 177 PHE A CA 1
ATOM 1370 C C . PHE A 1 177 ? -11.066 -13.471 -3.310 1.00 63.88 177 PHE A C 1
ATOM 1372 O O . PHE A 1 177 ? -10.232 -13.372 -4.208 1.00 63.88 177 PHE A O 1
ATOM 1379 N N . GLY A 1 178 ? -12.105 -14.302 -3.433 1.00 60.78 178 GLY A N 1
ATOM 1380 C CA . GLY A 1 178 ? -12.315 -15.199 -4.565 1.00 60.78 178 GLY A CA 1
ATOM 1381 C C . GLY A 1 178 ? -11.498 -16.491 -4.477 1.00 60.78 178 GLY A C 1
ATOM 1382 O O . GLY A 1 178 ? -10.878 -16.822 -3.472 1.00 60.78 178 GLY A O 1
ATOM 1383 N N . GLN A 1 179 ? -11.449 -17.240 -5.584 1.00 62.03 179 GLN A N 1
ATOM 1384 C CA . GLN A 1 179 ? -10.581 -18.432 -5.720 1.00 62.03 179 GLN A CA 1
ATOM 1385 C C . GLN A 1 179 ? -9.099 -18.074 -5.812 1.00 62.03 179 GLN A C 1
ATOM 1387 O O . GLN A 1 179 ? -8.217 -18.933 -5.887 1.00 62.03 179 GLN A O 1
ATOM 1392 N N . GLY A 1 180 ? -8.849 -16.776 -5.770 1.00 55.78 180 GLY A N 1
ATOM 1393 C CA . GLY A 1 180 ? -7.591 -16.203 -5.464 1.00 55.78 180 GLY A CA 1
ATOM 1394 C C . GLY A 1 180 ? -7.125 -16.498 -4.033 1.00 55.78 180 GLY A C 1
ATOM 1395 O O . GLY A 1 180 ? -6.377 -15.681 -3.581 1.00 55.78 180 GLY A O 1
ATOM 1396 N N . GLU A 1 181 ? -7.460 -17.580 -3.307 1.00 51.78 181 GLU A N 1
ATOM 1397 C CA . GLU A 1 181 ? -6.566 -18.096 -2.230 1.00 51.78 181 GLU A CA 1
ATOM 1398 C C . GLU A 1 181 ? -6.324 -19.644 -2.204 1.00 51.78 181 GLU A C 1
ATOM 1400 O O . GLU A 1 181 ? -5.451 -20.168 -1.508 1.00 51.78 181 GLU A O 1
ATOM 1405 N N . SER A 1 182 ? -7.027 -20.401 -3.056 1.00 46.06 182 SER A N 1
ATOM 1406 C CA . SER A 1 182 ? -6.923 -21.860 -3.238 1.00 46.06 182 SER A CA 1
ATOM 1407 C C . SER A 1 182 ? -5.975 -22.420 -4.342 1.00 46.06 182 SER A C 1
ATOM 1409 O O . SER A 1 182 ? -5.581 -23.577 -4.245 1.00 46.06 182 SER A O 1
ATOM 1411 N N . GLY A 1 183 ? -5.631 -21.671 -5.397 1.00 42.03 183 GLY A N 1
ATOM 1412 C CA . GLY A 1 183 ? -4.520 -21.889 -6.361 1.00 42.03 183 GLY A CA 1
ATOM 1413 C C . GLY A 1 183 ? -3.187 -21.278 -5.881 1.00 42.03 183 GLY A C 1
ATOM 1414 O O . GLY A 1 183 ? -3.072 -20.973 -4.710 1.00 42.03 183 GLY A O 1
ATOM 1415 N N . GLU A 1 184 ? -2.129 -21.110 -6.670 1.00 38.12 184 GLU A N 1
ATOM 1416 C CA . GLU A 1 184 ? -0.941 -20.339 -6.231 1.00 38.12 184 GLU A CA 1
ATOM 1417 C C . GLU A 1 184 ? -1.159 -18.853 -6.578 1.00 38.12 184 GLU A C 1
ATOM 1419 O O . GLU A 1 184 ? -1.430 -18.553 -7.728 1.00 38.12 184 GLU A O 1
ATOM 1424 N N . TYR A 1 185 ? -1.166 -17.974 -5.557 1.00 39.72 185 TYR A N 1
ATOM 1425 C CA . TYR A 1 185 ? -1.601 -16.536 -5.501 1.00 39.72 185 TYR A CA 1
ATOM 1426 C C . TYR A 1 185 ? -0.773 -15.519 -6.202 1.00 39.72 185 TYR A C 1
ATOM 1428 O O . TYR A 1 185 ? 0.282 -16.056 -6.373 1.00 39.72 185 TYR A O 1
ATOM 1436 N N . SER A 1 186 ? -1.225 -14.231 -6.472 1.00 35.91 186 SER A N 1
ATOM 1437 C CA . SER A 1 186 ? -0.677 -12.875 -6.958 1.00 35.91 186 SER A CA 1
ATOM 1438 C C . SER A 1 186 ? -1.436 -11.709 -6.353 1.00 35.91 186 SER A C 1
ATOM 1440 O O . SER A 1 186 ? -2.654 -11.636 -6.509 1.00 35.91 186 SER A O 1
ATOM 1442 N N . GLU A 1 187 ? -0.652 -10.702 -5.972 1.00 39.88 187 GLU A N 1
ATOM 1443 C CA . GLU A 1 187 ? -0.941 -9.273 -6.099 1.00 39.88 187 GLU A CA 1
ATOM 1444 C C . GLU A 1 187 ? 0.249 -8.571 -6.785 1.00 39.88 187 GLU A C 1
ATOM 1446 O O . GLU A 1 187 ? 1.348 -9.126 -6.855 1.00 39.88 187 GLU A O 1
ATOM 1451 N N . GLY A 1 188 ? 0.039 -7.369 -7.323 1.00 39.19 188 GLY A N 1
ATOM 1452 C CA . GLY A 1 188 ? 1.095 -6.545 -7.912 1.00 39.19 188 GLY A CA 1
ATOM 1453 C C . GLY A 1 188 ? 0.919 -5.082 -7.521 1.00 39.19 188 GLY A C 1
ATOM 1454 O O . GLY A 1 188 ? -0.197 -4.574 -7.547 1.00 39.19 188 GLY A O 1
ATOM 1455 N N . SER A 1 189 ? 2.013 -4.405 -7.173 1.00 36.62 189 SER A N 1
ATOM 1456 C CA . SER A 1 189 ? 1.995 -2.986 -6.806 1.00 36.62 189 SER A CA 1
ATOM 1457 C C . SER A 1 189 ? 1.869 -2.106 -8.049 1.00 36.62 189 SER A C 1
ATOM 1459 O O . SER A 1 189 ? 2.664 -2.221 -8.986 1.00 36.62 189 SER A O 1
ATOM 1461 N N . VAL A 1 190 ? 0.889 -1.200 -8.056 1.00 44.97 190 VAL A N 1
ATOM 1462 C CA . VAL A 1 190 ? 0.705 -0.211 -9.125 1.00 44.97 190 VAL A CA 1
ATOM 1463 C C . VAL A 1 190 ? 0.908 1.183 -8.554 1.00 44.97 190 VAL A C 1
ATOM 1465 O O . VAL A 1 190 ? 0.131 1.642 -7.724 1.00 44.97 190 VAL A O 1
ATOM 1468 N N . LYS A 1 191 ? 1.933 1.880 -9.045 1.00 44.69 191 LYS A N 1
ATOM 1469 C CA . LYS A 1 191 ? 2.115 3.308 -8.787 1.00 44.69 191 LYS A CA 1
ATOM 1470 C C . LYS A 1 191 ? 1.257 4.101 -9.769 1.00 44.69 191 LYS A C 1
ATOM 1472 O O . LYS A 1 191 ? 1.535 4.101 -10.970 1.00 44.69 191 LYS A O 1
ATOM 1477 N N . LEU A 1 192 ? 0.204 4.743 -9.271 1.00 50.50 192 LEU A N 1
ATOM 1478 C CA . LEU A 1 192 ? -0.693 5.571 -10.075 1.00 50.50 192 LEU A CA 1
ATOM 1479 C C . LEU A 1 192 ? -0.313 7.056 -9.954 1.00 50.50 192 LEU A C 1
ATOM 1481 O O . LEU A 1 192 ? -0.112 7.538 -8.843 1.00 50.50 192 LEU A O 1
ATOM 1485 N N . PRO A 1 193 ? -0.221 7.809 -11.065 1.00 51.62 193 PRO A N 1
ATOM 1486 C CA . PRO A 1 193 ? -0.133 9.267 -11.013 1.00 51.62 193 PRO A CA 1
ATOM 1487 C C . PRO A 1 193 ? -1.425 9.873 -10.439 1.00 51.62 193 PRO A C 1
ATOM 1489 O O . PRO A 1 193 ? -2.507 9.354 -10.705 1.00 51.62 193 PRO A O 1
ATOM 1492 N N . GLU A 1 194 ? -1.325 11.007 -9.739 1.00 53.22 194 GLU A N 1
ATOM 1493 C CA . GLU A 1 194 ? -2.396 11.622 -8.922 1.00 53.22 194 GLU A CA 1
ATOM 1494 C C . GLU A 1 194 ? -3.687 12.084 -9.648 1.00 53.22 194 GLU A C 1
ATOM 1496 O O . GLU A 1 194 ? -4.479 12.805 -9.061 1.00 53.22 194 GLU A O 1
ATOM 1501 N N . ASN A 1 195 ? -3.964 11.697 -10.899 1.00 58.75 195 ASN A N 1
ATOM 1502 C CA . ASN A 1 195 ? -5.122 12.207 -11.660 1.00 58.75 195 ASN A CA 1
ATOM 1503 C C . ASN A 1 195 ? -5.814 11.178 -12.576 1.00 58.75 195 ASN A C 1
ATOM 1505 O O . ASN A 1 195 ? -6.494 11.563 -13.526 1.00 58.75 195 ASN A O 1
ATOM 1509 N N . PHE A 1 196 ? -5.645 9.877 -12.333 1.00 66.06 196 PHE A N 1
ATOM 1510 C CA . PHE A 1 196 ? -6.329 8.839 -13.113 1.00 66.06 196 PHE A CA 1
ATOM 1511 C C . PHE A 1 196 ? -7.604 8.366 -12.413 1.00 66.06 196 PHE A C 1
ATOM 1513 O O . PHE A 1 196 ? -7.599 8.090 -11.216 1.00 66.06 196 PHE A O 1
ATOM 1520 N N . THR A 1 197 ? -8.692 8.234 -13.170 1.00 76.81 197 THR A N 1
ATOM 1521 C CA . THR A 1 197 ? -9.939 7.624 -12.695 1.00 76.81 197 THR A CA 1
ATOM 1522 C C . THR A 1 197 ? -10.023 6.158 -13.118 1.00 76.81 197 THR A C 1
ATOM 1524 O O . THR A 1 197 ? -9.300 5.709 -14.009 1.00 76.81 197 THR A O 1
ATOM 1527 N N . ILE A 1 198 ? -10.950 5.397 -12.526 1.00 80.62 198 ILE A N 1
ATOM 1528 C CA . ILE A 1 198 ? -11.194 3.985 -12.881 1.00 80.62 198 ILE A CA 1
ATOM 1529 C C . ILE A 1 198 ? -11.417 3.761 -14.387 1.00 80.62 198 ILE A C 1
ATOM 1531 O O . ILE A 1 198 ? -11.057 2.714 -14.915 1.00 80.62 198 ILE A O 1
ATOM 1535 N N . ASN A 1 199 ? -11.973 4.750 -15.095 1.00 82.00 199 ASN A N 1
ATOM 1536 C CA . ASN A 1 199 ? -12.275 4.646 -16.524 1.00 82.00 199 ASN A CA 1
ATOM 1537 C C . ASN A 1 199 ? -11.040 4.840 -17.415 1.00 82.00 199 ASN A C 1
ATOM 1539 O O . ASN A 1 199 ? -11.076 4.481 -18.591 1.00 82.00 199 ASN A O 1
ATOM 1543 N N . ASP A 1 200 ? -9.956 5.379 -16.857 1.00 81.31 200 ASP A N 1
ATOM 1544 C CA . ASP A 1 200 ? -8.713 5.653 -17.576 1.00 81.31 200 ASP A CA 1
ATOM 1545 C C . ASP A 1 200 ? -7.740 4.462 -17.522 1.00 81.31 200 ASP A C 1
ATOM 1547 O O . ASP A 1 200 ? -6.708 4.463 -18.199 1.00 81.31 200 ASP A O 1
ATOM 1551 N N . ILE A 1 201 ? -8.058 3.435 -16.723 1.00 83.06 201 ILE A N 1
ATOM 1552 C CA . ILE A 1 201 ? -7.173 2.307 -16.430 1.00 83.06 201 ILE A CA 1
ATOM 1553 C C . ILE A 1 201 ? -7.742 1.009 -17.004 1.00 83.06 201 ILE A C 1
ATOM 1555 O O . ILE A 1 201 ? -8.892 0.631 -16.786 1.00 83.06 201 ILE A O 1
ATOM 1559 N N . LEU A 1 202 ? -6.882 0.276 -17.707 1.00 84.25 202 LEU A N 1
ATOM 1560 C CA . LEU A 1 202 ? -7.168 -1.058 -18.217 1.00 84.25 202 LEU A CA 1
ATOM 1561 C C . LEU A 1 202 ? -5.946 -1.957 -18.045 1.00 84.25 202 LEU A C 1
ATOM 1563 O O . LEU A 1 202 ? -4.825 -1.598 -18.407 1.00 84.25 202 LEU A O 1
ATOM 1567 N N . VAL A 1 203 ? -6.172 -3.136 -17.471 1.00 88.44 203 VAL A N 1
ATOM 1568 C CA . VAL A 1 203 ? -5.121 -4.087 -17.106 1.00 88.44 203 VAL A CA 1
ATOM 1569 C C . VAL A 1 203 ? -5.032 -5.174 -18.169 1.00 88.44 203 VAL A C 1
ATOM 1571 O O . VAL A 1 203 ? -6.045 -5.735 -18.585 1.00 88.44 203 VAL A O 1
ATOM 1574 N N . ARG A 1 204 ? -3.813 -5.478 -18.627 1.00 90.12 204 ARG A N 1
ATOM 1575 C CA . ARG A 1 204 ? -3.540 -6.564 -19.579 1.00 90.12 204 ARG A CA 1
ATOM 1576 C C . ARG A 1 204 ? -2.711 -7.643 -18.898 1.00 90.12 204 ARG A C 1
ATOM 1578 O O . ARG A 1 204 ? -1.578 -7.385 -18.508 1.00 90.12 204 ARG A O 1
ATOM 1585 N N . LEU A 1 205 ? -3.275 -8.839 -18.781 1.00 91.12 205 LEU A N 1
ATOM 1586 C CA . LEU A 1 205 ? -2.676 -9.983 -18.092 1.00 91.12 205 LEU A CA 1
ATOM 1587 C C . LEU A 1 205 ? -2.155 -11.016 -19.096 1.00 91.12 205 LEU A C 1
ATOM 1589 O O . LEU A 1 205 ? -2.715 -11.148 -20.185 1.00 91.12 205 LEU A O 1
ATOM 1593 N N . GLY A 1 206 ? -1.105 -11.754 -18.717 1.00 89.44 206 GLY A N 1
ATOM 1594 C CA . GLY A 1 206 ? -0.525 -12.838 -19.525 1.00 89.44 206 GLY A CA 1
ATOM 1595 C C . GLY A 1 206 ? 0.327 -12.373 -20.706 1.00 89.44 206 GLY A C 1
ATOM 1596 O O . GLY A 1 206 ? 0.451 -13.082 -21.702 1.00 89.44 206 GLY A O 1
ATOM 1597 N N . LYS A 1 207 ? 0.881 -11.158 -20.635 1.00 89.81 207 LYS A N 1
ATOM 1598 C CA . LYS A 1 207 ? 1.697 -10.592 -21.713 1.00 89.81 207 LYS A CA 1
ATOM 1599 C C . LYS A 1 207 ? 3.135 -11.094 -21.680 1.00 89.81 207 LYS A C 1
ATOM 1601 O O . LYS A 1 207 ? 3.754 -11.127 -20.621 1.00 89.81 207 LYS A O 1
ATOM 1606 N N . HIS A 1 208 ? 3.704 -11.334 -22.859 1.00 89.69 208 HIS A N 1
ATOM 1607 C CA . HIS A 1 208 ? 5.141 -11.557 -23.035 1.00 89.69 208 HIS A CA 1
ATOM 1608 C C . HIS A 1 208 ? 5.775 -10.480 -23.925 1.00 89.69 208 HIS A C 1
ATOM 1610 O O . HIS A 1 208 ? 6.847 -9.951 -23.608 1.00 89.69 208 HIS A O 1
ATOM 1616 N N . ASN A 1 209 ? 5.088 -10.088 -25.004 1.00 89.75 209 ASN A N 1
ATOM 1617 C CA . ASN A 1 209 ? 5.511 -8.998 -25.876 1.00 89.75 209 ASN A CA 1
ATOM 1618 C C . ASN A 1 209 ? 4.712 -7.708 -25.623 1.00 89.75 209 ASN A C 1
ATOM 1620 O O . ASN A 1 209 ? 3.510 -7.636 -25.884 1.00 89.75 209 ASN A O 1
ATOM 1624 N N . ARG A 1 210 ? 5.389 -6.643 -25.185 1.00 85.06 210 ARG A N 1
ATOM 1625 C CA . ARG A 1 210 ? 4.771 -5.340 -24.886 1.00 85.06 210 ARG A CA 1
ATOM 1626 C C . ARG A 1 210 ? 4.190 -4.649 -26.123 1.00 85.06 210 ARG A C 1
ATOM 1628 O O . ARG A 1 210 ? 3.174 -3.969 -26.016 1.00 85.06 210 ARG A O 1
ATOM 1635 N N . ALA A 1 211 ? 4.825 -4.803 -27.285 1.00 85.00 211 ALA A N 1
ATOM 1636 C CA . ALA A 1 211 ? 4.465 -4.086 -28.510 1.00 85.00 211 ALA A CA 1
ATOM 1637 C C . ALA A 1 211 ? 3.396 -4.804 -29.353 1.00 85.00 211 ALA A C 1
ATOM 1639 O O . ALA A 1 211 ? 2.865 -4.216 -30.293 1.00 85.00 211 ALA A O 1
ATOM 1640 N N . LYS A 1 212 ? 3.084 -6.069 -29.043 1.00 89.00 212 LYS A N 1
ATOM 1641 C CA . LYS A 1 212 ? 2.137 -6.888 -29.809 1.00 89.00 212 LYS A CA 1
ATOM 1642 C C . LYS A 1 212 ? 0.891 -7.230 -28.998 1.00 89.00 212 LYS A C 1
ATOM 1644 O O . LYS A 1 212 ? 0.932 -7.385 -27.776 1.00 89.00 212 LYS A O 1
ATOM 1649 N N . PHE A 1 213 ? -0.225 -7.351 -29.714 1.00 89.44 213 PHE A N 1
ATOM 1650 C CA . PHE A 1 213 ? -1.439 -7.961 -29.188 1.00 89.44 213 PHE A CA 1
ATOM 1651 C C . PHE A 1 213 ? -1.345 -9.487 -29.340 1.00 89.44 213 PHE A C 1
ATOM 1653 O O . PHE A 1 213 ? -1.160 -9.996 -30.445 1.00 89.44 213 PHE A O 1
ATOM 1660 N N . GLU A 1 214 ? -1.439 -10.209 -28.231 1.00 89.25 214 GLU A N 1
ATOM 1661 C CA . GLU A 1 214 ? -1.209 -11.652 -28.105 1.00 89.25 214 GLU A CA 1
ATOM 1662 C C . GLU A 1 214 ? -2.560 -12.373 -28.025 1.00 89.25 214 GLU A C 1
ATOM 1664 O O . GLU A 1 214 ? -2.996 -12.849 -26.974 1.00 89.25 214 GLU A O 1
ATOM 1669 N N . ARG A 1 215 ? -3.266 -12.394 -29.165 1.00 86.94 215 ARG A N 1
ATOM 1670 C CA . ARG A 1 215 ? -4.643 -12.897 -29.266 1.00 86.94 215 ARG A CA 1
ATOM 1671 C C . ARG A 1 215 ? -4.754 -14.337 -28.761 1.00 86.94 215 ARG A C 1
ATOM 1673 O O . ARG A 1 215 ? -4.065 -15.223 -29.248 1.00 86.94 215 ARG A O 1
ATOM 1680 N N . GLY A 1 216 ? -5.696 -14.563 -27.848 1.00 85.94 216 GLY A N 1
ATOM 1681 C CA . GLY A 1 216 ? -5.982 -15.884 -27.281 1.00 85.94 216 GLY A CA 1
ATOM 1682 C C . GLY A 1 216 ? -5.193 -16.200 -26.011 1.00 85.94 216 GLY A C 1
ATOM 1683 O O . GLY A 1 216 ? -5.648 -17.041 -25.245 1.00 85.94 216 GLY A O 1
ATOM 1684 N N . ILE A 1 217 ? -4.097 -15.481 -25.760 1.00 89.44 217 ILE A N 1
ATOM 1685 C CA . ILE A 1 217 ? -3.270 -15.626 -24.559 1.00 89.44 217 ILE A CA 1
ATOM 1686 C C . ILE A 1 217 ? -3.601 -14.502 -23.578 1.00 89.44 217 ILE A C 1
ATOM 1688 O O . ILE A 1 217 ? -4.068 -14.754 -22.470 1.00 89.44 217 ILE A O 1
ATOM 1692 N N . GLU A 1 218 ? -3.438 -13.247 -24.006 1.00 89.56 218 GLU A N 1
ATOM 1693 C CA . GLU A 1 218 ? -3.629 -12.119 -23.100 1.00 89.56 218 GLU A CA 1
ATOM 1694 C C . GLU A 1 218 ? -5.111 -11.818 -22.834 1.00 89.56 218 GLU A C 1
ATOM 1696 O O . GLU A 1 218 ? -5.984 -11.995 -23.696 1.00 89.56 218 GLU A O 1
ATOM 1701 N N . LYS A 1 219 ? -5.394 -11.303 -21.635 1.00 91.00 219 LYS A N 1
ATOM 1702 C CA . LYS A 1 219 ? -6.730 -10.849 -21.227 1.00 91.00 219 LYS A CA 1
ATOM 1703 C C . LYS A 1 219 ? -6.695 -9.373 -20.872 1.00 91.00 219 LYS A C 1
ATOM 1705 O O . LYS A 1 219 ? -5.784 -8.930 -20.183 1.00 91.00 219 LYS A O 1
ATOM 1710 N N . ILE A 1 220 ? -7.697 -8.630 -21.338 1.00 89.56 220 ILE A N 1
ATOM 1711 C CA . ILE A 1 220 ? -7.906 -7.225 -20.978 1.00 89.56 220 ILE A CA 1
ATOM 1712 C C . ILE A 1 220 ? -9.016 -7.169 -19.934 1.00 89.56 220 ILE A C 1
ATOM 1714 O O . ILE A 1 220 ? -10.100 -7.708 -20.165 1.00 89.56 220 ILE A O 1
ATOM 1718 N N . VAL A 1 221 ? -8.743 -6.524 -18.805 1.00 88.31 221 VAL A N 1
ATOM 1719 C CA . VAL A 1 221 ? -9.654 -6.419 -17.666 1.00 88.31 221 VAL A CA 1
ATOM 1720 C C . VAL A 1 221 ? -9.825 -4.950 -17.288 1.00 88.31 221 VAL A C 1
ATOM 1722 O O . VAL A 1 221 ? -8.857 -4.191 -17.241 1.00 88.31 221 VAL A O 1
ATOM 1725 N N . ALA A 1 222 ? -11.075 -4.553 -17.054 1.00 88.50 222 ALA A N 1
ATOM 1726 C CA . ALA A 1 222 ? -11.418 -3.237 -16.529 1.00 88.50 222 ALA A CA 1
ATOM 1727 C C . ALA A 1 222 ? -11.423 -3.263 -14.996 1.00 88.50 222 ALA A C 1
ATOM 1729 O O . ALA A 1 222 ? -11.741 -4.292 -14.396 1.00 88.50 222 ALA A O 1
ATOM 1730 N N . ILE A 1 223 ? -11.118 -2.122 -14.391 1.00 86.00 223 ILE A N 1
ATOM 1731 C CA . ILE A 1 223 ? -11.124 -1.914 -12.941 1.00 86.00 223 ILE A CA 1
ATOM 1732 C C . ILE A 1 223 ? -12.428 -1.209 -12.550 1.00 86.00 223 ILE A C 1
ATOM 1734 O O . ILE A 1 223 ? -12.967 -0.427 -13.336 1.00 86.00 223 ILE A O 1
ATOM 1738 N N . ASP A 1 224 ? -12.976 -1.523 -11.381 1.00 86.00 224 ASP A N 1
ATOM 1739 C CA . ASP A 1 224 ? -14.131 -0.823 -10.802 1.00 86.00 224 ASP A CA 1
ATOM 1740 C C . ASP A 1 224 ? -13.806 -0.096 -9.491 1.00 86.00 224 ASP A C 1
ATOM 1742 O O . ASP A 1 224 ? -14.549 0.813 -9.126 1.00 86.00 224 ASP A O 1
ATOM 1746 N N . GLU A 1 225 ? -12.672 -0.400 -8.854 1.00 84.12 225 GLU A N 1
ATOM 1747 C CA . GLU A 1 225 ? -12.201 0.295 -7.655 1.00 84.12 225 GLU A CA 1
ATOM 1748 C C . GLU A 1 225 ? -10.667 0.393 -7.595 1.00 84.12 225 GLU A C 1
ATOM 1750 O O . GLU A 1 225 ? -9.943 -0.531 -7.977 1.00 84.12 225 GLU A O 1
ATOM 1755 N N . ILE A 1 226 ? -10.172 1.531 -7.102 1.00 82.81 226 ILE A N 1
ATOM 1756 C CA . ILE A 1 226 ? -8.759 1.778 -6.792 1.00 82.81 226 ILE A CA 1
ATOM 1757 C C . ILE A 1 226 ? -8.677 2.041 -5.292 1.00 82.81 226 ILE A C 1
ATOM 1759 O O . ILE A 1 226 ? -9.288 2.989 -4.804 1.00 82.81 226 ILE A O 1
ATOM 1763 N N . ILE A 1 227 ? -7.903 1.228 -4.579 1.00 80.69 227 ILE A N 1
ATOM 1764 C CA . ILE A 1 227 ? -7.754 1.307 -3.125 1.00 80.69 227 ILE A CA 1
ATOM 1765 C C . ILE A 1 227 ? -6.309 1.705 -2.831 1.00 80.69 227 ILE A C 1
ATOM 1767 O O . ILE A 1 227 ? -5.395 0.885 -2.905 1.00 80.69 227 ILE A O 1
ATOM 1771 N N . ILE A 1 228 ? -6.088 2.986 -2.547 1.00 80.69 228 ILE A N 1
ATOM 1772 C CA . ILE A 1 228 ? -4.768 3.505 -2.170 1.00 80.69 228 ILE A CA 1
ATOM 1773 C C . ILE A 1 228 ? -4.513 3.156 -0.704 1.00 80.69 228 ILE A C 1
ATOM 1775 O O . ILE A 1 228 ? -5.425 3.257 0.118 1.00 80.69 228 ILE A O 1
ATOM 1779 N N . HIS A 1 229 ? -3.284 2.756 -0.366 1.00 80.88 229 HIS A N 1
ATOM 1780 C CA . HIS A 1 229 ? -2.937 2.485 1.024 1.00 80.88 229 HIS A CA 1
ATOM 1781 C C . HIS A 1 229 ? -3.185 3.732 1.898 1.00 80.88 229 HIS A C 1
ATOM 1783 O O . HIS A 1 229 ? -2.659 4.797 1.568 1.00 80.88 229 HIS A O 1
ATOM 1789 N N . PRO A 1 230 ? -3.919 3.639 3.026 1.00 78.12 230 PRO A N 1
ATOM 1790 C CA . PRO A 1 230 ? -4.295 4.817 3.820 1.00 78.12 230 PRO A CA 1
ATOM 1791 C C . PRO A 1 230 ? -3.104 5.626 4.345 1.00 78.12 230 PRO A C 1
ATOM 1793 O O . PRO A 1 230 ? -3.192 6.839 4.498 1.00 78.12 230 PRO A O 1
ATOM 1796 N N . LYS A 1 231 ? -1.972 4.949 4.586 1.00 78.06 231 LYS A N 1
ATOM 1797 C CA . LYS A 1 231 ? -0.706 5.567 5.017 1.00 78.06 231 LYS A CA 1
ATOM 1798 C C . LYS A 1 231 ? 0.217 6.022 3.877 1.00 78.06 231 LYS A C 1
ATOM 1800 O O . LYS A 1 231 ? 1.380 6.330 4.138 1.00 78.06 231 LYS A O 1
ATOM 1805 N N . TYR A 1 232 ? -0.237 5.996 2.624 1.00 78.75 232 TYR A N 1
ATOM 1806 C CA . TYR A 1 232 ? 0.584 6.435 1.498 1.00 78.75 232 TYR A CA 1
ATOM 1807 C C . TYR A 1 232 ? 0.944 7.918 1.643 1.00 78.75 232 TYR A C 1
ATOM 1809 O O . TYR A 1 232 ? 0.067 8.780 1.685 1.00 78.75 232 TYR A O 1
ATOM 1817 N N . ASN A 1 233 ? 2.242 8.222 1.698 1.00 70.50 233 ASN A N 1
ATOM 1818 C CA . ASN A 1 233 ? 2.733 9.589 1.848 1.00 70.50 233 ASN A CA 1
ATOM 1819 C C . ASN A 1 233 ? 3.621 9.984 0.666 1.00 70.50 233 ASN A C 1
ATOM 1821 O O . ASN A 1 233 ? 4.836 9.777 0.675 1.00 70.50 233 ASN A O 1
ATOM 1825 N N . TRP A 1 234 ? 3.012 10.602 -0.345 1.00 71.88 234 TRP A N 1
ATOM 1826 C CA . TRP A 1 234 ? 3.742 11.106 -1.508 1.00 71.88 234 TRP A CA 1
ATOM 1827 C C . TRP A 1 234 ? 4.598 12.342 -1.211 1.00 71.88 234 TRP A C 1
ATOM 1829 O O . TRP A 1 234 ? 5.560 12.598 -1.932 1.00 71.88 234 TRP A O 1
ATOM 1839 N N . LYS A 1 235 ? 4.245 13.110 -0.173 1.00 66.44 235 LYS A N 1
ATOM 1840 C CA . LYS A 1 235 ? 4.844 14.415 0.125 1.00 66.44 235 LYS A CA 1
ATOM 1841 C C . LYS A 1 235 ? 6.215 14.288 0.767 1.00 66.44 235 LYS A C 1
ATOM 1843 O O . LYS A 1 235 ? 7.090 15.072 0.441 1.00 66.44 235 LYS A O 1
ATOM 1848 N N . GLU A 1 236 ? 6.403 13.332 1.670 1.00 65.31 236 GLU A N 1
ATOM 1849 C CA . GLU A 1 236 ? 7.643 13.260 2.451 1.00 65.31 236 GLU A CA 1
ATOM 1850 C C . GLU A 1 236 ? 8.678 12.316 1.836 1.00 65.31 236 GLU A C 1
ATOM 1852 O O . GLU A 1 236 ? 9.821 12.706 1.623 1.00 65.31 236 GLU A O 1
ATOM 1857 N N . ASN A 1 237 ? 8.308 11.064 1.560 1.00 66.00 237 ASN A N 1
ATOM 1858 C CA . ASN A 1 237 ? 9.297 10.029 1.235 1.00 66.00 237 ASN A CA 1
ATOM 1859 C C . ASN A 1 237 ? 8.743 8.838 0.438 1.00 66.00 237 ASN A C 1
ATOM 1861 O O . ASN A 1 237 ? 9.402 7.802 0.371 1.00 66.00 237 ASN A O 1
ATOM 1865 N N . LEU A 1 238 ? 7.544 8.954 -0.148 1.00 71.81 238 LEU A N 1
ATOM 1866 C CA . LEU A 1 238 ? 6.857 7.840 -0.817 1.00 71.81 238 LEU A CA 1
ATOM 1867 C C . LEU A 1 238 ? 6.656 6.629 0.116 1.00 71.81 238 LEU A C 1
ATOM 1869 O O . LEU A 1 238 ? 6.672 5.482 -0.333 1.00 71.81 238 LEU A O 1
ATOM 1873 N N . ASN A 1 239 ? 6.485 6.855 1.422 1.00 74.19 239 ASN A N 1
ATOM 1874 C CA . ASN A 1 239 ? 6.212 5.760 2.347 1.00 74.19 239 ASN A CA 1
ATOM 1875 C C . ASN A 1 239 ? 4.884 5.083 1.984 1.00 74.19 239 ASN A C 1
ATOM 1877 O O . ASN A 1 239 ? 3.921 5.753 1.606 1.00 74.19 239 ASN A O 1
ATOM 1881 N N . ARG A 1 240 ? 4.856 3.750 2.100 1.00 77.69 240 ARG A N 1
ATOM 1882 C CA . ARG A 1 240 ? 3.721 2.887 1.734 1.00 77.69 240 ARG A CA 1
ATOM 1883 C C . ARG A 1 240 ? 3.230 3.103 0.295 1.00 77.69 240 ARG A C 1
ATOM 1885 O O . ARG A 1 240 ? 2.034 3.237 0.062 1.00 77.69 240 ARG A O 1
ATOM 1892 N N . ASP A 1 241 ? 4.159 3.119 -0.667 1.00 78.50 241 ASP A N 1
ATOM 1893 C CA . ASP A 1 241 ? 3.901 3.198 -2.121 1.00 78.50 241 ASP A CA 1
ATOM 1894 C C . ASP A 1 241 ? 3.251 1.905 -2.663 1.00 78.50 241 ASP A C 1
ATOM 1896 O O . ASP A 1 241 ? 3.857 1.126 -3.403 1.00 78.50 241 ASP A O 1
ATOM 1900 N N . VAL A 1 242 ? 2.017 1.638 -2.229 1.00 83.56 242 VAL A N 1
ATOM 1901 C CA . VAL A 1 242 ? 1.217 0.469 -2.606 1.00 83.56 242 VAL A CA 1
ATOM 1902 C C . VAL A 1 242 ? -0.258 0.851 -2.762 1.00 83.56 242 VAL A C 1
ATOM 1904 O O . VAL A 1 242 ? -0.787 1.705 -2.052 1.00 83.56 242 VAL A O 1
ATOM 1907 N N . ALA A 1 243 ? -0.927 0.216 -3.720 1.00 81.69 243 ALA A N 1
ATOM 1908 C CA . ALA A 1 243 ? -2.356 0.352 -3.969 1.00 81.69 243 ALA A CA 1
ATOM 1909 C C . ALA A 1 243 ? -2.902 -0.959 -4.545 1.00 81.69 243 ALA A C 1
ATOM 1911 O O . ALA A 1 243 ? -2.176 -1.681 -5.236 1.00 81.69 243 ALA A O 1
ATOM 1912 N N . LEU A 1 244 ? -4.180 -1.237 -4.292 1.00 84.75 244 LEU A N 1
ATOM 1913 C CA . LEU A 1 244 ? -4.903 -2.381 -4.839 1.00 84.75 244 LEU A CA 1
ATOM 1914 C C . LEU A 1 244 ? -5.842 -1.933 -5.959 1.00 84.75 244 LEU A C 1
ATOM 1916 O O . LEU A 1 244 ? -6.455 -0.866 -5.897 1.00 84.75 244 LEU A O 1
ATOM 1920 N N . LEU A 1 245 ? -5.964 -2.772 -6.987 1.00 84.62 245 LEU A N 1
ATOM 1921 C CA . LEU A 1 245 ? -6.893 -2.575 -8.097 1.00 84.62 245 LEU A CA 1
ATOM 1922 C C . LEU A 1 245 ? -7.925 -3.697 -8.089 1.00 84.62 245 LEU A C 1
ATOM 1924 O O . LEU A 1 245 ? -7.583 -4.856 -8.336 1.00 84.62 245 LEU A O 1
ATOM 1928 N N . HIS A 1 246 ? -9.188 -3.354 -7.858 1.00 84.88 246 HIS A N 1
ATOM 1929 C CA . HIS A 1 246 ? -10.263 -4.331 -7.911 1.00 84.88 246 HIS A CA 1
ATOM 1930 C C . HIS A 1 246 ? -10.756 -4.499 -9.352 1.00 84.88 246 HIS A C 1
ATOM 1932 O O . HIS A 1 246 ? -11.101 -3.545 -10.055 1.00 84.88 246 HIS A O 1
ATOM 1938 N N . MET A 1 247 ? -10.735 -5.738 -9.836 1.00 86.69 247 MET A N 1
ATOM 1939 C CA . MET A 1 247 ? -11.162 -6.050 -11.193 1.00 86.69 247 MET A CA 1
ATOM 1940 C C . MET A 1 247 ? -12.687 -6.127 -11.267 1.00 86.69 247 MET A C 1
ATOM 1942 O O . MET A 1 247 ? -13.308 -6.933 -10.580 1.00 86.69 247 MET A O 1
ATOM 1946 N N . LYS A 1 248 ? -13.278 -5.426 -12.241 1.00 86.44 248 LYS A N 1
ATOM 1947 C CA . LYS A 1 248 ? -14.730 -5.427 -12.494 1.00 86.44 248 LYS A CA 1
ATOM 1948 C C . LYS A 1 248 ? -15.310 -6.816 -12.772 1.00 86.44 248 LYS A C 1
ATOM 1950 O O . LYS A 1 248 ? -16.513 -7.045 -12.642 1.00 86.44 248 LYS A O 1
ATOM 1955 N N . ARG A 1 249 ? -14.479 -7.738 -13.266 1.00 85.50 249 ARG A N 1
ATOM 1956 C CA . ARG A 1 249 ? -14.830 -9.144 -13.484 1.00 85.50 249 ARG A CA 1
ATOM 1957 C C . ARG A 1 249 ? -13.645 -10.039 -13.137 1.00 85.50 249 ARG A C 1
ATOM 1959 O O . ARG A 1 249 ? -12.519 -9.682 -13.486 1.00 85.50 249 ARG A O 1
ATOM 1966 N N . PRO A 1 250 ? -13.892 -11.223 -12.552 1.00 86.56 250 PRO A N 1
ATOM 1967 C CA . PRO A 1 250 ? -12.833 -12.187 -12.301 1.00 86.56 250 PRO A CA 1
ATOM 1968 C C . PRO A 1 250 ? -12.210 -12.663 -13.618 1.00 86.56 250 PRO A C 1
ATOM 1970 O O . PRO A 1 250 ? -12.899 -12.845 -14.627 1.00 86.56 250 PRO A O 1
ATOM 1973 N N . VAL A 1 251 ? -10.897 -12.883 -13.595 1.00 87.38 251 VAL A N 1
ATOM 1974 C CA . VAL A 1 251 ? -10.142 -13.466 -14.707 1.00 87.38 251 VAL A CA 1
ATOM 1975 C C . VAL A 1 251 ? -10.030 -14.979 -14.529 1.00 87.38 251 VAL A C 1
ATOM 1977 O O . VAL A 1 251 ? -9.846 -15.479 -13.424 1.00 87.38 251 VAL A O 1
ATOM 1980 N N . THR A 1 252 ? -10.140 -15.726 -15.626 1.00 88.50 252 THR A N 1
ATOM 1981 C CA . THR A 1 252 ? -9.886 -17.171 -15.632 1.00 88.50 252 THR A CA 1
ATOM 1982 C C . THR A 1 252 ? -8.388 -17.440 -15.668 1.00 88.50 252 THR A C 1
ATOM 1984 O O . THR A 1 252 ? -7.709 -16.937 -16.567 1.00 88.50 252 THR A O 1
ATOM 1987 N N . PHE A 1 253 ? -7.891 -18.264 -14.748 1.00 88.88 253 PHE A N 1
ATOM 1988 C CA . PHE A 1 253 ? -6.486 -18.662 -14.730 1.00 88.88 253 PHE A CA 1
ATOM 1989 C C . PHE A 1 253 ? -6.122 -19.562 -15.917 1.00 88.88 253 PHE A C 1
ATOM 1991 O O . PHE A 1 253 ? -6.945 -20.335 -16.414 1.00 88.88 253 PHE A O 1
ATOM 1998 N N . SER A 1 254 ? -4.875 -19.442 -16.365 1.00 88.50 254 SER A N 1
ATOM 1999 C CA . SER A 1 254 ? -4.263 -20.263 -17.413 1.00 88.50 254 SER A CA 1
ATOM 2000 C C . SER A 1 254 ? -2.788 -20.517 -17.085 1.00 88.50 254 SER A C 1
ATOM 2002 O O . SER A 1 254 ? -2.308 -20.133 -16.019 1.00 88.50 254 SER A O 1
ATOM 2004 N N . ASN A 1 255 ? -2.055 -21.145 -18.006 1.00 89.06 255 ASN A N 1
ATOM 2005 C CA . ASN A 1 255 ? -0.606 -21.309 -17.872 1.00 89.06 255 ASN A CA 1
ATOM 2006 C C . ASN A 1 255 ? 0.144 -19.964 -17.950 1.00 89.06 255 ASN A C 1
ATOM 2008 O O . ASN A 1 255 ? 1.244 -19.838 -17.424 1.00 89.06 255 ASN A O 1
ATOM 2012 N N . GLU A 1 256 ? -0.442 -18.962 -18.608 1.00 89.94 256 GLU A N 1
ATOM 2013 C CA . GLU A 1 256 ? 0.136 -17.630 -18.817 1.00 89.94 256 GLU A CA 1
ATOM 2014 C C . GLU A 1 256 ? -0.432 -16.582 -17.853 1.00 89.94 256 GLU A C 1
ATOM 2016 O O . GLU A 1 256 ? 0.169 -15.526 -17.662 1.00 89.94 256 GLU A O 1
ATOM 2021 N N . ILE A 1 257 ? -1.589 -16.858 -17.246 1.00 87.81 257 ILE A N 1
ATOM 2022 C CA . ILE A 1 257 ? -2.221 -16.010 -16.235 1.00 87.81 257 ILE A CA 1
ATOM 2023 C C . ILE A 1 257 ? -2.336 -16.831 -14.960 1.00 87.81 257 ILE A C 1
ATOM 2025 O O . ILE A 1 257 ? -3.335 -17.518 -14.731 1.00 87.81 257 ILE A O 1
ATOM 2029 N N . HIS A 1 258 ? -1.293 -16.735 -14.144 1.00 82.88 258 HIS A N 1
ATOM 2030 C CA . HIS A 1 258 ? -1.241 -17.337 -12.826 1.00 82.88 258 HIS A CA 1
ATOM 2031 C C . HIS A 1 258 ? -0.735 -16.315 -11.811 1.00 82.88 258 HIS A C 1
ATOM 2033 O O . HIS A 1 258 ? 0.145 -15.518 -12.157 1.00 82.88 258 HIS A O 1
ATOM 2039 N N . PRO A 1 259 ? -1.288 -16.300 -10.597 1.00 78.50 259 PRO A N 1
ATOM 2040 C CA . PRO A 1 259 ? -0.926 -15.242 -9.669 1.00 78.50 259 PRO A CA 1
ATOM 2041 C C . PRO A 1 259 ? 0.468 -15.567 -8.926 1.00 78.50 259 PRO A C 1
ATOM 2043 O O . PRO A 1 259 ? 0.906 -16.713 -9.002 1.00 78.50 259 PRO A O 1
ATOM 2046 N N . VAL A 1 260 ? 1.233 -14.608 -8.284 1.00 79.62 260 VAL A N 1
ATOM 2047 C CA . VAL A 1 260 ? 2.418 -14.692 -7.313 1.00 79.62 260 VAL A CA 1
ATOM 2048 C C . VAL A 1 260 ? 2.200 -14.628 -5.737 1.00 79.62 260 VAL A C 1
ATOM 2050 O O . VAL A 1 260 ? 1.482 -13.790 -5.196 1.00 79.62 260 VAL A O 1
ATOM 2053 N N . CYS A 1 261 ? 2.733 -15.573 -4.948 1.00 76.25 261 CYS A N 1
ATOM 2054 C CA . CYS A 1 261 ? 2.301 -15.729 -3.541 1.00 76.25 261 CYS A CA 1
ATOM 2055 C C . CYS A 1 261 ? 2.632 -14.524 -2.635 1.00 76.25 261 CYS A C 1
ATOM 2057 O O . CYS A 1 261 ? 3.723 -13.964 -2.732 1.00 76.25 261 CYS A O 1
ATOM 2059 N N . LEU A 1 262 ? 1.735 -14.195 -1.693 1.00 78.75 262 LEU A N 1
ATOM 2060 C CA . LEU A 1 262 ? 1.996 -13.215 -0.630 1.00 78.75 262 LEU A CA 1
ATOM 2061 C C . LEU A 1 262 ? 2.621 -13.909 0.595 1.00 78.75 262 LEU A C 1
ATOM 2063 O O . LEU A 1 262 ? 2.021 -14.844 1.133 1.00 78.75 262 LEU A O 1
ATOM 2067 N N . PRO A 1 263 ? 3.828 -13.512 1.035 1.00 81.19 263 PRO A N 1
ATOM 2068 C CA . PRO A 1 263 ? 4.482 -14.141 2.174 1.00 81.19 263 PRO A CA 1
ATOM 2069 C C . PRO A 1 263 ? 3.890 -13.644 3.497 1.00 81.19 263 PRO A C 1
ATOM 2071 O O . PRO A 1 263 ? 3.660 -12.450 3.681 1.00 81.19 263 PRO A O 1
ATOM 2074 N N . SER A 1 264 ? 3.727 -14.547 4.467 1.00 82.19 264 SER A N 1
ATOM 2075 C CA . SER A 1 264 ? 3.549 -14.130 5.861 1.00 82.19 264 SER A CA 1
ATOM 2076 C C . SER A 1 264 ? 4.851 -13.530 6.396 1.00 82.19 264 SER A C 1
ATOM 2078 O O . SER A 1 264 ? 5.932 -13.803 5.868 1.00 82.19 264 SER A O 1
ATOM 2080 N N . LYS A 1 265 ? 4.778 -12.778 7.499 1.00 80.75 265 LYS A N 1
ATOM 2081 C CA . LYS A 1 265 ? 5.969 -12.221 8.159 1.00 80.75 265 LYS A CA 1
ATOM 2082 C C . LYS A 1 265 ? 7.029 -13.291 8.442 1.00 80.75 265 LYS A C 1
ATOM 2084 O O . LYS A 1 265 ? 8.199 -13.086 8.146 1.00 80.75 265 LYS A O 1
ATOM 2089 N N . GLN A 1 266 ? 6.623 -14.453 8.953 1.00 81.62 266 GLN A N 1
ATOM 2090 C CA . GLN A 1 266 ? 7.541 -15.555 9.254 1.00 81.62 266 GLN A CA 1
ATOM 2091 C C . GLN A 1 266 ? 8.223 -16.102 7.992 1.00 81.62 266 GLN A C 1
ATOM 2093 O O . GLN A 1 266 ? 9.435 -16.300 7.987 1.00 81.62 266 GLN A O 1
ATOM 2098 N N . VAL A 1 267 ? 7.461 -16.290 6.908 1.00 84.56 267 VAL A N 1
ATOM 2099 C CA . VAL A 1 267 ? 8.008 -16.735 5.618 1.00 84.56 267 VAL A CA 1
ATOM 2100 C C . VAL A 1 267 ? 8.960 -15.683 5.047 1.00 84.56 267 VAL A C 1
ATOM 2102 O O . VAL A 1 267 ? 10.046 -16.029 4.589 1.00 84.56 267 VAL A O 1
ATOM 2105 N N . ALA A 1 268 ? 8.595 -14.401 5.123 1.00 85.38 268 ALA A N 1
ATOM 2106 C CA . ALA A 1 268 ? 9.444 -13.303 4.683 1.00 85.38 268 ALA A CA 1
ATOM 2107 C C . ALA A 1 268 ? 10.772 -13.276 5.454 1.00 85.38 268 ALA A C 1
ATOM 2109 O O . ALA A 1 268 ? 11.819 -13.194 4.822 1.00 85.38 268 ALA A O 1
ATOM 2110 N N . ARG A 1 269 ? 10.760 -13.445 6.785 1.00 83.38 269 ARG A N 1
ATOM 2111 C CA . ARG A 1 269 ? 11.992 -13.535 7.592 1.00 83.38 269 ARG A CA 1
ATOM 2112 C C . ARG A 1 269 ? 12.914 -14.657 7.116 1.00 83.38 269 ARG A C 1
ATOM 2114 O O . ARG A 1 269 ? 14.111 -14.447 6.986 1.00 83.38 269 ARG A O 1
ATOM 2121 N N . THR A 1 270 ? 12.367 -15.832 6.801 1.00 81.62 270 THR A N 1
ATOM 2122 C CA . THR A 1 270 ? 13.168 -16.954 6.284 1.00 81.62 270 THR A CA 1
ATOM 2123 C C . THR A 1 270 ? 13.742 -16.666 4.893 1.00 81.62 270 THR A C 1
ATOM 2125 O O . THR A 1 270 ? 14.912 -16.949 4.639 1.00 81.62 270 THR A O 1
ATOM 2128 N N . LEU A 1 271 ? 12.936 -16.100 3.990 1.00 82.62 271 LEU A N 1
ATOM 2129 C CA . LEU A 1 271 ? 13.331 -15.851 2.600 1.00 82.62 271 LEU A CA 1
ATOM 2130 C C . LEU A 1 271 ? 14.271 -14.649 2.436 1.00 82.62 271 LEU A C 1
ATOM 2132 O O . LEU A 1 271 ? 15.037 -14.613 1.476 1.00 82.62 271 LEU A O 1
ATOM 2136 N N . MET A 1 272 ? 14.232 -13.689 3.363 1.00 79.94 272 MET A N 1
ATOM 2137 C CA . MET A 1 272 ? 15.042 -12.465 3.330 1.00 79.94 272 MET A CA 1
ATOM 2138 C C . MET A 1 272 ? 16.439 -12.637 3.953 1.00 79.94 272 MET A C 1
ATOM 2140 O O . MET A 1 272 ? 17.075 -11.660 4.337 1.00 79.94 272 MET A O 1
ATOM 2144 N N . THR A 1 273 ? 16.934 -13.874 4.050 1.00 74.25 273 THR A N 1
ATOM 2145 C CA . THR A 1 273 ? 18.252 -14.191 4.617 1.00 74.25 273 THR A CA 1
ATOM 2146 C C . THR A 1 273 ? 19.376 -14.123 3.580 1.00 74.25 273 THR A C 1
ATOM 2148 O O . THR A 1 273 ? 19.195 -14.405 2.389 1.00 74.25 273 THR A O 1
ATOM 2151 N N . ASN A 1 274 ? 20.579 -13.771 4.047 1.00 64.44 274 ASN A N 1
ATOM 2152 C CA . ASN A 1 274 ? 21.784 -13.723 3.220 1.00 64.44 274 ASN A CA 1
ATOM 2153 C C . ASN A 1 274 ? 22.061 -15.095 2.582 1.00 64.44 274 ASN A C 1
ATOM 2155 O O . ASN A 1 274 ? 22.214 -16.099 3.273 1.00 64.44 274 ASN A O 1
ATOM 2159 N N . GLY A 1 275 ? 22.140 -15.126 1.249 1.00 69.00 275 GLY A N 1
ATOM 2160 C CA . GLY A 1 275 ? 22.359 -16.344 0.458 1.00 69.00 275 GLY A CA 1
ATOM 2161 C C . GLY A 1 275 ? 21.273 -16.600 -0.588 1.00 69.00 275 GLY A C 1
ATOM 2162 O O . GLY A 1 275 ? 21.559 -17.208 -1.622 1.00 69.00 275 GLY A O 1
ATOM 2163 N N . PHE A 1 276 ? 20.066 -16.063 -0.387 1.00 79.38 276 PHE A N 1
ATOM 2164 C CA . PHE A 1 276 ? 19.025 -16.052 -1.413 1.00 79.38 276 PHE A CA 1
ATOM 2165 C C . PHE A 1 276 ? 19.182 -14.858 -2.364 1.00 79.38 276 PHE A C 1
ATOM 2167 O O . PHE A 1 276 ? 19.767 -13.823 -2.036 1.00 79.38 276 PHE A O 1
ATOM 2174 N N . LYS A 1 277 ? 18.668 -15.021 -3.587 1.00 85.44 277 LYS A N 1
ATOM 2175 C CA . LYS A 1 277 ? 18.597 -13.959 -4.596 1.00 85.44 277 LYS A CA 1
ATOM 2176 C C . LYS A 1 277 ? 17.140 -13.681 -4.930 1.00 85.44 277 LYS A C 1
ATOM 2178 O O . LYS A 1 277 ? 16.384 -14.612 -5.203 1.00 85.44 277 LYS A O 1
ATOM 2183 N N . GLY A 1 278 ? 16.770 -12.407 -4.970 1.00 87.88 278 GLY A N 1
ATOM 2184 C CA . GLY A 1 278 ? 15.503 -11.966 -5.538 1.00 87.88 278 GLY A CA 1
ATOM 2185 C C . GLY A 1 278 ? 15.522 -12.066 -7.063 1.00 87.88 278 GLY A C 1
ATOM 2186 O O . GLY A 1 278 ? 16.584 -12.010 -7.687 1.00 87.88 278 GLY A O 1
ATOM 2187 N N . ARG A 1 279 ? 14.342 -12.194 -7.678 1.00 88.94 279 ARG A N 1
ATOM 2188 C CA . ARG A 1 279 ? 14.170 -12.135 -9.135 1.00 88.94 279 ARG A CA 1
ATOM 2189 C C . ARG A 1 279 ? 13.284 -10.953 -9.501 1.00 88.94 279 ARG A C 1
ATOM 2191 O O . ARG A 1 279 ? 12.135 -10.896 -9.078 1.00 88.94 279 ARG A O 1
ATOM 2198 N N . VAL A 1 280 ? 13.805 -10.052 -10.326 1.00 88.06 280 VAL A N 1
ATOM 2199 C CA . VAL A 1 280 ? 13.070 -8.893 -10.849 1.00 88.06 280 VAL A CA 1
ATOM 2200 C C . VAL A 1 280 ? 12.721 -9.157 -12.307 1.00 88.06 280 VAL A C 1
ATOM 2202 O O . VAL A 1 280 ? 13.557 -9.661 -13.058 1.00 88.06 280 VAL A O 1
ATOM 2205 N N . THR A 1 281 ? 11.492 -8.832 -12.711 1.00 87.75 281 THR A N 1
ATOM 2206 C CA . THR A 1 281 ? 11.015 -9.001 -14.092 1.00 87.75 281 THR A CA 1
ATOM 2207 C C . THR A 1 281 ? 10.340 -7.734 -14.601 1.00 87.75 281 THR A C 1
ATOM 2209 O O . THR A 1 281 ? 9.766 -6.976 -13.822 1.00 87.75 281 THR A O 1
ATOM 2212 N N . GLY A 1 282 ? 10.416 -7.482 -15.907 1.00 85.94 282 GLY A N 1
ATOM 2213 C CA . GLY A 1 282 ? 9.750 -6.332 -16.518 1.00 85.94 282 GLY A CA 1
ATOM 2214 C C . GLY A 1 282 ? 10.208 -6.033 -17.943 1.00 85.94 282 GLY A C 1
ATOM 2215 O O . GLY A 1 282 ? 11.100 -6.681 -18.485 1.00 85.94 282 GLY A O 1
ATOM 2216 N N . TRP A 1 283 ? 9.590 -5.024 -18.556 1.00 85.75 283 TRP A N 1
ATOM 2217 C CA . TRP A 1 283 ? 9.968 -4.477 -19.871 1.00 85.75 283 TRP A CA 1
ATOM 2218 C C . TRP A 1 283 ? 10.751 -3.154 -19.742 1.00 85.75 283 TRP A C 1
ATOM 2220 O O . TRP A 1 283 ? 10.658 -2.286 -20.611 1.00 85.75 283 TRP A O 1
ATOM 2230 N N . GLY A 1 284 ? 11.449 -2.974 -18.615 1.00 70.56 284 GLY A N 1
ATOM 2231 C CA . GLY A 1 284 ? 12.172 -1.752 -18.249 1.00 70.56 284 GLY A CA 1
ATOM 2232 C C . GLY A 1 284 ? 13.448 -1.515 -19.058 1.00 70.56 284 GLY A C 1
ATOM 2233 O O . GLY A 1 284 ? 13.825 -2.317 -19.908 1.00 70.56 284 GLY A O 1
ATOM 2234 N N . ASN A 1 285 ? 14.115 -0.393 -18.802 1.00 59.69 285 ASN A N 1
ATOM 2235 C CA . ASN A 1 285 ? 15.347 -0.028 -19.497 1.00 59.69 285 ASN A CA 1
ATOM 2236 C C . ASN A 1 285 ? 16.483 -1.012 -19.147 1.00 59.69 285 ASN A C 1
ATOM 2238 O O . ASN A 1 285 ? 16.733 -1.264 -17.973 1.00 59.69 285 ASN A O 1
ATOM 2242 N N . LEU A 1 286 ? 17.164 -1.571 -20.155 1.00 56.91 286 LEU A N 1
ATOM 2243 C CA . LEU A 1 286 ? 18.272 -2.521 -19.952 1.00 56.91 286 LEU A CA 1
ATOM 2244 C C . LEU A 1 286 ? 19.577 -1.839 -19.514 1.00 56.91 286 LEU A C 1
ATOM 2246 O O . LEU A 1 286 ? 20.529 -2.532 -19.163 1.00 56.91 286 LEU A O 1
ATOM 2250 N N . GLN A 1 287 ? 19.642 -0.506 -19.561 1.00 52.31 287 GLN A N 1
ATOM 2251 C CA . GLN A 1 287 ? 20.807 0.274 -19.149 1.00 52.31 287 GLN A CA 1
ATOM 2252 C C . GLN A 1 287 ? 20.374 1.503 -18.351 1.00 52.31 287 GLN A C 1
ATOM 2254 O O . GLN A 1 287 ? 19.459 2.222 -18.747 1.00 52.31 287 GLN A O 1
ATOM 2259 N N . GLU A 1 288 ? 21.058 1.776 -17.244 1.00 45.75 288 GLU A N 1
ATOM 2260 C CA . GLU A 1 288 ? 20.981 3.064 -16.561 1.00 45.75 288 GLU A CA 1
ATOM 2261 C C . GLU A 1 288 ? 21.561 4.140 -17.481 1.00 45.75 288 GLU A C 1
ATOM 2263 O O . GLU A 1 288 ? 22.767 4.310 -17.630 1.00 45.75 288 GLU A O 1
ATOM 2268 N N . THR A 1 289 ? 20.696 4.868 -18.168 1.00 40.38 289 THR A N 1
ATOM 2269 C CA . THR A 1 289 ? 21.066 6.164 -18.721 1.00 40.38 289 THR A CA 1
ATOM 2270 C C . THR A 1 289 ? 19.868 7.061 -18.524 1.00 40.38 289 THR A C 1
ATOM 2272 O O . THR A 1 289 ? 18.832 6.882 -19.166 1.00 40.38 289 THR A O 1
ATOM 2275 N N . TRP A 1 290 ? 20.020 8.027 -17.622 1.00 48.75 290 TRP A N 1
ATOM 2276 C CA . TRP A 1 290 ? 19.156 9.192 -17.435 1.00 48.75 290 TRP A CA 1
ATOM 2277 C C . TRP A 1 290 ? 19.199 10.103 -18.677 1.00 48.75 290 TRP A C 1
ATOM 2279 O O . TRP A 1 290 ? 19.465 11.297 -18.603 1.00 48.75 290 TRP A O 1
ATOM 2289 N N . ASN A 1 291 ? 18.993 9.521 -19.858 1.00 47.88 291 ASN A N 1
ATOM 2290 C CA . ASN A 1 291 ? 18.973 10.207 -21.131 1.00 47.88 291 ASN A CA 1
ATOM 2291 C C . ASN A 1 291 ? 17.527 10.188 -21.653 1.00 47.88 291 ASN A C 1
ATOM 2293 O O . ASN A 1 291 ? 17.021 9.115 -21.998 1.00 47.88 291 ASN A O 1
ATOM 2297 N N . PRO A 1 292 ? 16.847 11.344 -21.758 1.00 50.62 292 PRO A N 1
ATOM 2298 C CA . PRO A 1 292 ? 15.457 11.433 -22.222 1.00 50.62 292 PRO A CA 1
ATOM 2299 C C . PRO A 1 292 ? 15.246 10.954 -23.676 1.00 50.62 292 PRO A C 1
ATOM 2301 O O . PRO A 1 292 ? 14.114 10.903 -24.158 1.00 50.62 292 PRO A O 1
ATOM 2304 N N . ALA A 1 293 ? 16.319 10.571 -24.380 1.00 51.09 293 ALA A N 1
ATOM 2305 C CA . ALA A 1 293 ? 16.297 9.984 -25.716 1.00 51.09 293 ALA A CA 1
ATOM 2306 C C . ALA A 1 293 ? 16.404 8.440 -25.761 1.00 51.09 293 ALA A C 1
ATOM 2308 O O . ALA A 1 293 ? 16.293 7.873 -26.851 1.00 51.09 293 ALA A O 1
ATOM 2309 N N . ALA A 1 294 ? 16.585 7.735 -24.634 1.00 51.31 294 ALA A N 1
ATOM 2310 C CA . ALA A 1 294 ? 16.700 6.270 -24.607 1.00 51.31 294 ALA A CA 1
ATOM 2311 C C . ALA A 1 294 ? 15.329 5.582 -24.808 1.00 51.31 294 ALA A C 1
ATOM 2313 O O . ALA A 1 294 ? 14.719 5.038 -23.895 1.00 51.31 294 ALA A O 1
ATOM 2314 N N . ARG A 1 295 ? 14.818 5.621 -26.044 1.00 55.09 295 ARG A N 1
ATOM 2315 C CA . ARG A 1 295 ? 13.510 5.069 -26.453 1.00 55.09 295 ARG A CA 1
ATOM 2316 C C . ARG A 1 295 ? 13.488 3.545 -26.642 1.00 55.09 295 ARG A C 1
ATOM 2318 O O . ARG A 1 295 ? 12.448 2.995 -27.002 1.00 55.09 295 ARG A O 1
ATOM 2325 N N . ASN A 1 296 ? 14.598 2.849 -26.409 1.00 64.62 296 ASN A N 1
ATOM 2326 C CA . ASN A 1 296 ? 14.724 1.423 -26.719 1.00 64.62 296 ASN A CA 1
ATOM 2327 C C . ASN A 1 296 ? 14.375 0.547 -25.510 1.00 64.62 296 ASN A C 1
ATOM 2329 O O . ASN A 1 296 ? 15.217 -0.157 -24.963 1.00 64.62 296 ASN A O 1
ATOM 2333 N N . LEU A 1 297 ? 13.105 0.585 -25.108 1.00 73.00 297 LEU A N 1
ATOM 2334 C CA . LEU A 1 297 ? 12.568 -0.366 -24.137 1.00 73.00 297 LEU A CA 1
ATOM 2335 C C . LEU A 1 297 ? 12.465 -1.764 -24.773 1.00 73.00 297 LEU A C 1
ATOM 2337 O O . LEU A 1 297 ? 11.937 -1.875 -25.889 1.00 73.00 297 LEU A O 1
ATOM 2341 N N . PRO A 1 298 ? 12.874 -2.835 -24.071 1.00 82.00 298 PRO A N 1
ATOM 2342 C CA . PRO A 1 298 ? 12.673 -4.209 -24.503 1.00 82.00 298 PRO A CA 1
ATOM 2343 C C . PRO A 1 298 ? 11.224 -4.460 -24.905 1.00 82.00 298 PRO A C 1
ATOM 2345 O O . PRO A 1 298 ? 10.267 -4.093 -24.216 1.00 82.00 298 PRO A O 1
ATOM 2348 N N . THR A 1 299 ? 11.051 -5.101 -26.055 1.00 87.25 299 THR A N 1
ATOM 2349 C CA . THR A 1 299 ? 9.726 -5.532 -26.511 1.00 87.25 299 THR A CA 1
ATOM 2350 C C . THR A 1 299 ? 9.302 -6.832 -25.843 1.00 87.25 299 THR A C 1
ATOM 2352 O O . THR A 1 299 ? 8.109 -7.079 -25.723 1.00 87.25 299 THR A O 1
ATOM 2355 N N . VAL A 1 300 ? 10.259 -7.630 -25.373 1.00 90.62 300 VAL A N 1
ATOM 2356 C CA . VAL A 1 300 ? 10.058 -8.925 -24.719 1.00 90.62 300 VAL A CA 1
ATOM 2357 C C . VAL A 1 300 ? 10.393 -8.815 -23.234 1.00 90.62 300 VAL A C 1
ATOM 2359 O O . VAL A 1 300 ? 11.317 -8.083 -22.874 1.00 90.62 300 VAL A O 1
ATOM 2362 N N . LEU A 1 301 ? 9.643 -9.529 -22.392 1.00 88.06 301 LEU A N 1
ATOM 2363 C CA . LEU A 1 301 ? 9.815 -9.532 -20.938 1.00 88.06 301 LEU A CA 1
ATOM 2364 C C . LEU A 1 301 ? 11.237 -9.968 -20.558 1.00 88.06 301 LEU A C 1
ATOM 2366 O O . LEU A 1 301 ? 11.740 -10.965 -21.075 1.00 88.06 301 LEU A O 1
ATOM 2370 N N . GLN A 1 302 ? 11.875 -9.218 -19.662 1.00 88.56 302 GLN A N 1
ATOM 2371 C CA . GLN A 1 302 ? 13.226 -9.481 -19.163 1.00 88.56 302 GLN A CA 1
ATOM 2372 C C . GLN A 1 302 ? 13.184 -9.970 -17.714 1.00 88.56 302 GLN A C 1
ATOM 2374 O O . GLN A 1 302 ? 12.204 -9.732 -17.003 1.00 88.56 302 GLN A O 1
ATOM 2379 N N . GLN A 1 303 ? 14.264 -10.622 -17.273 1.00 91.06 303 GLN A N 1
ATOM 2380 C CA . GLN A 1 303 ? 14.456 -11.024 -15.880 1.00 91.06 303 GLN A CA 1
ATOM 2381 C C . GLN A 1 303 ? 15.916 -10.879 -15.436 1.00 91.06 303 GLN A C 1
ATOM 2383 O O . GLN A 1 303 ? 16.831 -11.075 -16.237 1.00 91.06 303 GLN A O 1
ATOM 2388 N N . ILE A 1 304 ? 16.130 -10.605 -14.151 1.00 87.94 304 ILE A N 1
ATOM 2389 C CA . ILE A 1 304 ? 17.453 -10.573 -13.515 1.00 87.94 304 ILE A CA 1
ATOM 2390 C C . ILE A 1 304 ? 17.379 -11.121 -12.086 1.00 87.94 304 ILE A C 1
ATOM 2392 O O . ILE A 1 304 ? 16.343 -11.008 -11.431 1.00 87.94 304 ILE A O 1
ATOM 2396 N N . HIS A 1 305 ? 18.477 -11.716 -11.610 1.00 89.62 305 HIS A N 1
ATOM 2397 C CA . HIS A 1 305 ? 18.623 -12.170 -10.227 1.00 89.62 305 HIS A CA 1
ATOM 2398 C C . HIS A 1 305 ? 19.544 -11.222 -9.460 1.00 89.62 305 HIS A C 1
ATOM 2400 O O . HIS A 1 305 ? 20.677 -11.000 -9.890 1.00 89.62 305 HIS A O 1
ATOM 2406 N N . LEU A 1 306 ? 19.080 -10.707 -8.324 1.00 87.12 306 LEU A N 1
ATOM 2407 C CA . LEU A 1 306 ? 19.811 -9.756 -7.487 1.00 87.12 306 LEU A CA 1
ATOM 2408 C C . LEU A 1 306 ? 20.020 -10.337 -6.086 1.00 87.12 306 LEU A C 1
ATOM 2410 O O . LEU A 1 306 ? 19.104 -10.971 -5.559 1.00 87.12 306 LEU A O 1
ATOM 2414 N N . PRO A 1 307 ? 21.208 -10.173 -5.482 1.00 88.75 307 PRO A N 1
ATOM 2415 C CA . PRO A 1 307 ? 21.421 -10.579 -4.100 1.00 88.75 307 PRO A CA 1
ATOM 2416 C C . PRO A 1 307 ? 20.594 -9.706 -3.154 1.00 88.75 307 PRO A C 1
ATOM 2418 O O . PRO A 1 307 ? 20.358 -8.529 -3.428 1.00 88.75 307 PRO A O 1
ATOM 2421 N N . ILE A 1 308 ? 20.179 -10.292 -2.035 1.00 86.38 308 ILE A N 1
ATOM 2422 C CA . ILE A 1 308 ? 19.633 -9.530 -0.912 1.00 86.38 308 ILE A CA 1
ATOM 2423 C C . ILE A 1 308 ? 20.799 -8.800 -0.236 1.00 86.38 308 ILE A C 1
ATOM 2425 O O . ILE A 1 308 ? 21.878 -9.374 -0.075 1.00 86.38 308 ILE A O 1
ATOM 2429 N N . VAL A 1 309 ? 20.594 -7.526 0.092 1.00 83.94 309 VAL A N 1
ATOM 2430 C CA . VAL A 1 309 ? 21.582 -6.676 0.764 1.00 83.94 309 VAL A CA 1
ATOM 2431 C C . VAL A 1 309 ? 21.096 -6.419 2.180 1.00 83.94 309 VAL A C 1
ATOM 2433 O O . VAL A 1 309 ? 19.918 -6.136 2.386 1.00 83.94 309 VAL A O 1
ATOM 2436 N N . ASP A 1 310 ? 22.012 -6.529 3.137 1.00 81.69 310 ASP A N 1
ATOM 2437 C CA . ASP A 1 310 ? 21.733 -6.257 4.540 1.00 81.69 310 ASP A CA 1
ATOM 2438 C C . ASP A 1 310 ? 21.276 -4.805 4.759 1.00 81.69 310 ASP A C 1
ATOM 2440 O O . ASP A 1 310 ? 21.767 -3.873 4.110 1.00 81.69 310 ASP A O 1
ATOM 2444 N N . GLN A 1 311 ? 20.339 -4.618 5.688 1.00 81.69 311 GLN A N 1
ATOM 2445 C CA . GLN A 1 311 ? 19.724 -3.321 5.955 1.00 81.69 311 GLN A CA 1
ATOM 2446 C C . GLN A 1 311 ? 20.749 -2.277 6.420 1.00 81.69 311 GLN A C 1
ATOM 2448 O O . GLN A 1 311 ? 20.658 -1.117 6.017 1.00 81.69 311 GLN A O 1
ATOM 2453 N N . GLU A 1 312 ? 21.745 -2.668 7.219 1.00 82.00 312 GLU A N 1
ATOM 2454 C CA . GLU A 1 312 ? 22.771 -1.748 7.714 1.00 82.00 312 GLU A CA 1
ATOM 2455 C C . GLU A 1 312 ? 23.689 -1.288 6.577 1.00 82.00 312 GLU A C 1
ATOM 2457 O O . GLU A 1 312 ? 23.979 -0.098 6.446 1.00 82.00 312 GLU A O 1
ATOM 2462 N N . ILE A 1 313 ? 24.072 -2.213 5.691 1.00 85.31 313 ILE A N 1
ATOM 2463 C CA . ILE A 1 313 ? 24.852 -1.897 4.485 1.00 85.31 313 ILE A CA 1
ATOM 2464 C C . ILE A 1 313 ? 24.059 -0.952 3.574 1.00 85.31 313 ILE A C 1
ATOM 2466 O O . ILE A 1 313 ? 24.604 0.029 3.067 1.00 85.31 313 ILE A O 1
ATOM 2470 N N . CYS A 1 314 ? 22.764 -1.220 3.379 1.00 84.62 314 CYS A N 1
ATOM 2471 C CA . CYS A 1 314 ? 21.894 -0.363 2.579 1.00 84.62 314 CYS A CA 1
ATOM 2472 C C . CYS A 1 314 ? 21.800 1.051 3.172 1.00 84.62 314 CYS A C 1
ATOM 2474 O O . CYS A 1 314 ? 21.995 2.026 2.447 1.00 84.62 314 CYS A O 1
ATOM 2476 N N . ARG A 1 315 ? 21.606 1.181 4.489 1.00 81.69 315 ARG A N 1
ATOM 2477 C CA . ARG A 1 315 ? 21.531 2.480 5.178 1.00 81.69 315 ARG A CA 1
ATOM 2478 C C . ARG A 1 315 ? 22.811 3.306 5.022 1.00 81.69 315 ARG A C 1
ATOM 2480 O O . ARG A 1 315 ? 22.745 4.523 4.857 1.00 81.69 315 ARG A O 1
ATOM 2487 N N . GLN A 1 316 ? 23.970 2.651 5.028 1.00 84.19 316 GLN A N 1
ATOM 2488 C CA . GLN A 1 316 ? 25.266 3.305 4.823 1.00 84.19 316 GLN A CA 1
ATOM 2489 C C . GLN A 1 316 ? 25.477 3.797 3.383 1.00 84.19 316 GLN A C 1
ATOM 2491 O O . GLN A 1 316 ? 26.311 4.667 3.158 1.00 84.19 316 GLN A O 1
ATOM 2496 N N . SER A 1 317 ? 24.723 3.280 2.408 1.00 80.88 317 SER A N 1
ATOM 2497 C CA . SER A 1 317 ? 24.834 3.695 1.001 1.00 80.88 317 SER A CA 1
ATOM 2498 C C . SER A 1 317 ? 24.127 5.017 0.676 1.00 80.88 317 SER A C 1
ATOM 2500 O O . SER A 1 317 ? 24.309 5.554 -0.413 1.00 80.88 317 SER A O 1
ATOM 2502 N N . THR A 1 318 ? 23.335 5.545 1.614 1.00 59.91 318 THR A N 1
ATOM 2503 C CA . THR A 1 318 ? 22.515 6.761 1.459 1.00 59.91 318 THR A CA 1
ATOM 2504 C C . THR A 1 318 ? 23.116 8.032 2.085 1.00 59.91 318 THR A C 1
ATOM 2506 O O . THR A 1 318 ? 22.378 8.984 2.329 1.00 59.91 318 THR A O 1
ATOM 2509 N N . SER A 1 319 ? 24.430 8.067 2.351 1.00 40.81 319 SER A N 1
ATOM 2510 C CA . SER A 1 319 ? 25.143 9.241 2.900 1.00 40.81 319 SER A CA 1
ATOM 2511 C C . SER A 1 319 ? 25.528 10.282 1.852 1.00 40.81 319 SER A C 1
ATOM 2513 O O . SER A 1 319 ? 26.151 9.860 0.849 1.00 40.81 319 SER A O 1
#